Protein AF-A0A1C3XTQ9-F1 (afdb_monomer)

pLDDT: mean 76.27, std 20.05, range [30.28, 95.75]

Solvent-accessible surface area (backbone atoms only — not comparable to full-atom values): 17707 Å² total; per-residue (Å²): 133,81,52,74,56,54,58,52,52,50,55,45,31,76,77,37,77,59,51,45,78,44,81,36,93,87,60,23,37,37,38,34,40,55,69,44,75,47,63,90,53,40,64,45,66,49,43,38,43,36,34,53,39,45,70,53,43,85,78,37,55,43,48,46,39,26,36,46,55,84,66,28,29,54,85,73,41,76,54,73,78,53,38,72,70,36,62,43,87,92,54,93,48,61,13,24,29,35,81,60,45,89,51,87,60,97,58,81,91,60,58,87,83,49,90,84,64,83,83,79,75,83,56,76,53,22,40,34,24,39,65,63,31,56,61,50,38,51,52,64,43,55,66,50,52,70,35,31,34,47,30,46,26,58,19,51,68,40,83,90,38,52,26,29,46,34,68,54,55,46,73,61,57,79,87,43,45,72,43,71,36,66,87,47,67,38,68,31,68,69,50,56,50,50,53,32,50,51,24,39,75,69,59,22,11,44,34,44,32,38,38,44,62,81,38,80,50,57,44,73,88,49,76,66,52,51,57,52,26,41,56,49,34,58,51,40,46,71,60,19,65,79,25,76,43,30,34,34,38,35,25,84,56,32,32,36,34,22,38,43,49,54,90,51,69,36,54,32,34,37,46,59,101,55,81,42,74,51,41,63,89,54,79,74,89,61,49,52,83,88,49,37,67,60,53,51,64,75,40,70,78,77,73,84,77,83,69,96,74,76,82,80,82,82,129

Radius of gyration: 26.19 Å; Cα contacts (8 Å, |Δi|>4): 579; chains: 1; bounding box: 55×77×65 Å

Sequence (315 aa):
MGGAAEIQIEDLRRRWPDVRTQELPSGAILVTIGSISLLPGWSRAATSIRFPVPTGYPFAAPDCFWADNDLMLESGRMPCNAGNNNIIPETAEPGLEWPSMESQPRHALKLDEHHRRSPKATAMSGLRFAWPAYRRASADLLASAPLESCGVAYSVHDPHTDAWLVDDVESVADSAYEHRDEVSATLRPAFIVEVANRARALGRSVVLVHTHPFEQSHPRFSAVDDLGEVALAGYLRRRAPKGEHLALVLSQAGCRARRIGTAQEVPVWQIGERLVLLSSDKSTESSDVRYDRQVRAMLPSVGPEPNHKDVLQAR

Mean predicted aligned error: 18.14 Å

Structure (mmCIF, N/CA/C/O backbone):
data_AF-A0A1C3XTQ9-F1
#
_entry.id   AF-A0A1C3XTQ9-F1
#
loop_
_atom_site.group_PDB
_atom_site.id
_atom_site.type_symbol
_atom_site.label_atom_id
_atom_site.label_alt_id
_atom_site.label_comp_id
_atom_site.label_asym_id
_atom_site.label_entity_id
_atom_site.label_seq_id
_atom_site.pdbx_PDB_ins_code
_atom_site.Cartn_x
_atom_site.Cartn_y
_atom_site.Cartn_z
_atom_site.occupancy
_atom_site.B_iso_or_equiv
_atom_site.auth_seq_id
_atom_site.auth_comp_id
_atom_site.auth_asym_id
_atom_site.auth_atom_id
_atom_site.pdbx_PDB_model_num
ATOM 1 N N . MET A 1 1 ? -12.595 -9.752 40.542 1.00 36.94 1 MET A N 1
ATOM 2 C CA . MET A 1 1 ? -12.618 -9.784 39.066 1.00 36.94 1 MET A CA 1
ATOM 3 C C . MET A 1 1 ? -12.684 -8.338 38.629 1.00 36.94 1 MET A C 1
ATOM 5 O O . MET A 1 1 ? -13.730 -7.744 38.836 1.00 36.94 1 MET A O 1
ATOM 9 N N . GLY A 1 2 ? -11.567 -7.760 38.183 1.00 53.00 2 GLY A N 1
ATOM 10 C CA . GLY A 1 2 ? -11.546 -6.351 37.788 1.00 53.00 2 GLY A CA 1
ATOM 11 C C . GLY A 1 2 ? -12.317 -6.139 36.491 1.00 53.00 2 GLY A C 1
ATOM 12 O O . GLY A 1 2 ? -12.219 -6.968 35.581 1.00 53.00 2 GLY A O 1
ATOM 13 N N . GLY A 1 3 ? -13.135 -5.087 36.429 1.00 74.31 3 GLY A N 1
ATOM 14 C CA . GLY A 1 3 ? -13.907 -4.754 35.231 1.00 74.31 3 GLY A CA 1
ATOM 15 C C . GLY A 1 3 ? -13.004 -4.419 34.036 1.00 74.31 3 GLY A C 1
ATOM 16 O O . GLY A 1 3 ? -11.833 -4.081 34.197 1.00 74.31 3 GLY A O 1
ATOM 17 N N . ALA A 1 4 ? -13.543 -4.465 32.814 1.00 74.69 4 ALA A N 1
ATOM 18 C CA . ALA A 1 4 ? -12.795 -4.104 31.601 1.00 74.69 4 ALA A CA 1
ATOM 19 C C . ALA A 1 4 ? -12.187 -2.684 31.660 1.00 74.69 4 ALA A C 1
ATOM 21 O O . ALA A 1 4 ? -11.130 -2.445 31.079 1.00 74.69 4 ALA A O 1
ATOM 22 N N . ALA A 1 5 ? -12.825 -1.763 32.392 1.00 77.12 5 ALA A N 1
ATOM 23 C CA . ALA A 1 5 ? -12.297 -0.427 32.665 1.00 77.12 5 ALA A CA 1
ATOM 24 C C . ALA A 1 5 ? -10.999 -0.466 33.491 1.00 77.12 5 ALA A C 1
ATOM 26 O O . ALA A 1 5 ? -10.040 0.217 33.148 1.00 77.12 5 ALA A O 1
ATOM 27 N N . GLU A 1 6 ? -10.931 -1.293 34.537 1.00 82.19 6 GLU A N 1
ATOM 28 C CA . GLU A 1 6 ? -9.758 -1.386 35.418 1.00 82.19 6 GLU A CA 1
ATOM 29 C C . GLU A 1 6 ? -8.522 -1.899 34.675 1.00 82.19 6 GLU A C 1
ATOM 31 O O . GLU A 1 6 ? -7.434 -1.358 34.858 1.00 82.19 6 GLU A O 1
ATOM 36 N N . ILE A 1 7 ? -8.692 -2.895 33.796 1.00 79.06 7 ILE A N 1
ATOM 37 C CA . ILE A 1 7 ? -7.595 -3.444 32.983 1.00 79.06 7 ILE A CA 1
ATOM 38 C C . ILE A 1 7 ? -6.991 -2.349 32.098 1.00 79.06 7 ILE A C 1
ATOM 40 O O . ILE A 1 7 ? -5.776 -2.181 32.053 1.00 79.06 7 ILE A O 1
ATOM 44 N N . GLN A 1 8 ? -7.834 -1.564 31.428 1.00 83.50 8 GLN A N 1
ATOM 45 C CA . GLN A 1 8 ? -7.349 -0.515 30.535 1.00 83.50 8 GLN A CA 1
ATOM 46 C C . GLN A 1 8 ? -6.799 0.703 31.277 1.00 83.50 8 GLN A C 1
ATOM 48 O O . GLN A 1 8 ? -5.860 1.335 30.802 1.00 83.50 8 GLN A O 1
ATOM 53 N N . ILE A 1 9 ? -7.342 1.028 32.451 1.00 86.44 9 ILE A N 1
ATOM 54 C CA . ILE A 1 9 ? -6.760 2.041 33.338 1.00 86.44 9 ILE A CA 1
ATOM 55 C C . ILE A 1 9 ? -5.357 1.610 33.779 1.00 86.44 9 ILE A C 1
ATOM 57 O O . ILE A 1 9 ? -4.455 2.443 33.853 1.00 86.44 9 ILE A O 1
ATOM 61 N N . GLU A 1 10 ? -5.141 0.321 34.034 1.00 85.06 10 GLU A N 1
ATOM 62 C CA . GLU A 1 10 ? -3.815 -0.190 34.374 1.00 85.06 10 GLU A CA 1
ATOM 63 C C . GLU A 1 10 ? -2.844 -0.112 33.186 1.00 85.06 10 GLU A C 1
ATOM 65 O O . GLU A 1 10 ? -1.695 0.301 33.350 1.00 85.06 10 GLU A O 1
ATOM 70 N N . ASP A 1 11 ? -3.306 -0.397 31.967 1.00 83.56 11 ASP A N 1
ATOM 71 C CA . ASP A 1 11 ? -2.515 -0.168 30.751 1.00 83.56 11 ASP A CA 1
ATOM 72 C C . ASP A 1 11 ? -2.180 1.321 30.551 1.00 83.56 11 ASP A C 1
ATOM 74 O O . ASP A 1 11 ? -1.053 1.664 30.176 1.00 83.56 11 ASP A O 1
ATOM 78 N N . LEU A 1 12 ? -3.120 2.224 30.860 1.00 84.50 12 LEU A N 1
ATOM 79 C CA . LEU A 1 12 ? -2.863 3.665 30.865 1.00 84.50 12 LEU A CA 1
ATOM 80 C C . LEU A 1 12 ? -1.782 4.031 31.885 1.00 84.50 12 LEU A C 1
ATOM 82 O O . LEU A 1 12 ? -0.866 4.766 31.525 1.00 84.50 12 LEU A O 1
ATOM 86 N N . ARG A 1 13 ? -1.825 3.490 33.110 1.00 88.31 13 ARG A N 1
ATOM 87 C CA . ARG A 1 13 ? -0.797 3.728 34.143 1.00 88.31 13 ARG A CA 1
ATOM 88 C C . ARG A 1 13 ? 0.588 3.245 33.726 1.00 88.31 13 ARG A C 1
ATOM 90 O O . ARG A 1 13 ? 1.579 3.904 34.028 1.00 88.31 13 ARG A O 1
ATOM 97 N N . ARG A 1 14 ? 0.679 2.133 32.989 1.00 82.88 14 ARG A N 1
ATOM 98 C CA . ARG A 1 14 ? 1.962 1.652 32.440 1.00 82.88 14 ARG A CA 1
ATOM 99 C C . ARG A 1 14 ? 2.583 2.643 31.463 1.00 82.88 14 ARG A C 1
ATOM 101 O O . ARG A 1 14 ? 3.804 2.757 31.407 1.00 82.88 14 ARG A O 1
ATOM 108 N N . ARG A 1 15 ? 1.754 3.335 30.679 1.00 82.50 15 ARG A N 1
ATOM 109 C CA . ARG A 1 15 ? 2.207 4.309 29.678 1.00 82.50 15 ARG A CA 1
ATOM 110 C C . ARG A 1 15 ? 2.394 5.713 30.252 1.00 82.50 15 ARG A C 1
ATOM 112 O O . ARG A 1 15 ? 3.296 6.426 29.823 1.00 82.50 15 ARG A O 1
ATOM 119 N N . TRP A 1 16 ? 1.568 6.084 31.221 1.00 85.69 16 TRP A N 1
ATOM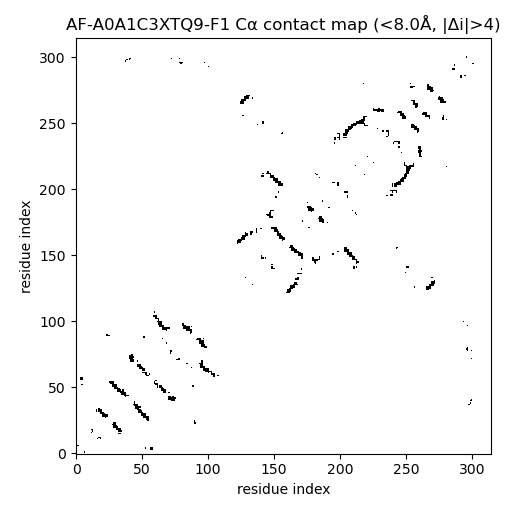 120 C CA . TRP A 1 16 ? 1.597 7.356 31.930 1.00 85.69 16 TRP A CA 1
ATOM 121 C C . TRP A 1 16 ? 1.511 7.089 33.438 1.00 85.69 16 TRP A C 1
ATOM 123 O O . TRP A 1 16 ? 0.411 6.952 33.975 1.00 85.69 16 TRP A O 1
ATOM 133 N N . PRO A 1 17 ? 2.656 7.033 34.141 1.00 85.19 17 PRO A N 1
ATOM 134 C CA . PRO A 1 17 ? 2.688 6.735 35.576 1.00 85.19 17 PRO A CA 1
ATOM 135 C C . PRO A 1 17 ? 1.863 7.701 36.442 1.00 85.19 17 PRO A C 1
ATOM 137 O O . PRO A 1 17 ? 1.397 7.321 37.512 1.00 85.19 17 PRO A O 1
ATOM 140 N N . ASP A 1 18 ? 1.630 8.925 35.957 1.00 87.25 18 ASP A N 1
ATOM 141 C CA . ASP A 1 18 ? 0.882 9.980 36.653 1.00 87.25 18 ASP A CA 1
ATOM 142 C C . ASP A 1 18 ? -0.648 9.898 36.462 1.00 87.25 18 ASP A C 1
ATOM 144 O O . ASP A 1 18 ? -1.368 10.851 36.776 1.00 87.25 18 ASP A O 1
ATOM 148 N N . VAL A 1 19 ? -1.170 8.783 35.940 1.00 92.00 19 VAL A N 1
ATOM 149 C CA . VAL A 1 19 ? -2.618 8.561 35.801 1.00 92.00 19 VAL A CA 1
ATOM 150 C C . VAL A 1 19 ? -3.274 8.412 37.177 1.00 92.00 19 VAL A C 1
ATOM 152 O O . VAL A 1 19 ? -2.982 7.487 37.938 1.00 92.00 19 VAL A O 1
ATOM 155 N N . ARG A 1 20 ? -4.230 9.294 37.471 1.00 94.06 20 ARG A N 1
ATOM 156 C CA . ARG A 1 20 ? -5.082 9.272 38.667 1.00 94.06 20 ARG A CA 1
ATOM 157 C C . ARG A 1 20 ? -6.512 8.928 38.281 1.00 94.06 20 ARG A C 1
ATOM 159 O O . ARG A 1 20 ? -6.965 9.265 37.192 1.00 94.06 20 ARG A O 1
ATOM 166 N N . THR A 1 21 ? -7.228 8.278 39.189 1.00 93.50 21 THR A N 1
ATOM 167 C CA . THR A 1 21 ? -8.635 7.917 39.000 1.00 93.50 21 THR A CA 1
ATOM 168 C C . THR A 1 21 ? -9.455 8.336 40.207 1.00 93.50 21 THR A C 1
ATOM 170 O O . THR A 1 21 ? -9.011 8.134 41.337 1.00 93.50 21 THR A O 1
ATOM 173 N N . GLN A 1 22 ? -10.642 8.883 39.970 1.00 94.00 22 GLN A N 1
ATOM 174 C CA . GLN A 1 22 ? -11.601 9.272 41.000 1.00 94.00 22 GLN A CA 1
ATOM 175 C C . GLN A 1 22 ? -12.977 8.707 40.649 1.00 94.00 22 GLN A C 1
ATOM 177 O O . GLN A 1 22 ? -13.465 8.914 39.542 1.00 94.00 22 GLN A O 1
ATOM 182 N N . GLU A 1 23 ? -13.613 8.012 41.589 1.00 91.94 23 GLU A N 1
ATOM 183 C CA . GLU A 1 23 ? -15.006 7.589 41.433 1.00 91.94 23 GLU A CA 1
ATOM 184 C C . GLU A 1 23 ? -15.944 8.794 41.584 1.00 91.94 23 GLU A C 1
ATOM 186 O O . GLU A 1 23 ? -15.787 9.620 42.487 1.00 91.94 23 GLU A O 1
ATOM 191 N N . LEU A 1 24 ? -16.906 8.900 40.672 1.00 90.25 24 LEU A N 1
ATOM 192 C CA . LEU A 1 24 ? -17.932 9.936 40.652 1.00 90.25 24 LEU A CA 1
ATOM 193 C C . LEU A 1 24 ? -19.240 9.414 41.276 1.00 90.25 24 LEU A C 1
ATOM 195 O O . LEU A 1 24 ? -19.468 8.201 41.284 1.00 90.25 24 LEU A O 1
ATOM 199 N N . PRO A 1 25 ? -20.129 10.297 41.776 1.00 89.56 25 PRO A N 1
ATOM 200 C CA . PRO A 1 25 ? -21.413 9.911 42.370 1.00 89.56 25 PRO A CA 1
ATOM 201 C C . PRO A 1 25 ? -22.293 8.995 41.501 1.00 89.56 25 PRO A C 1
ATOM 203 O O . PRO A 1 25 ? -23.006 8.152 42.042 1.00 89.56 25 PRO A O 1
ATOM 206 N N . SER A 1 26 ? -22.239 9.117 40.172 1.00 85.06 26 SER A N 1
ATOM 207 C CA . SER A 1 26 ? -22.948 8.240 39.227 1.00 85.06 26 SER A CA 1
ATOM 208 C C . SER A 1 26 ? -22.356 6.834 39.081 1.00 85.06 26 SER A C 1
ATOM 210 O O . SER A 1 26 ? -22.935 5.994 38.390 1.00 85.06 26 SER A O 1
ATOM 212 N N . GLY A 1 27 ? -21.203 6.567 39.699 1.00 86.56 27 GLY A N 1
ATOM 213 C CA . GLY A 1 27 ? -20.403 5.357 39.511 1.00 86.56 27 GLY A CA 1
ATOM 214 C C . GLY A 1 27 ? -19.448 5.424 38.315 1.00 86.56 27 GLY A C 1
ATOM 215 O O . GLY A 1 27 ? -18.727 4.461 38.057 1.00 86.56 27 GLY A O 1
ATOM 216 N N . ALA A 1 28 ? -19.435 6.530 37.563 1.00 89.31 28 ALA A N 1
ATOM 217 C CA . ALA A 1 28 ? -18.417 6.776 36.546 1.00 89.31 28 ALA A CA 1
ATOM 218 C C . ALA A 1 28 ? -17.032 6.969 37.190 1.00 89.31 28 ALA A C 1
ATOM 220 O O . ALA A 1 28 ? -16.917 7.319 38.363 1.00 89.31 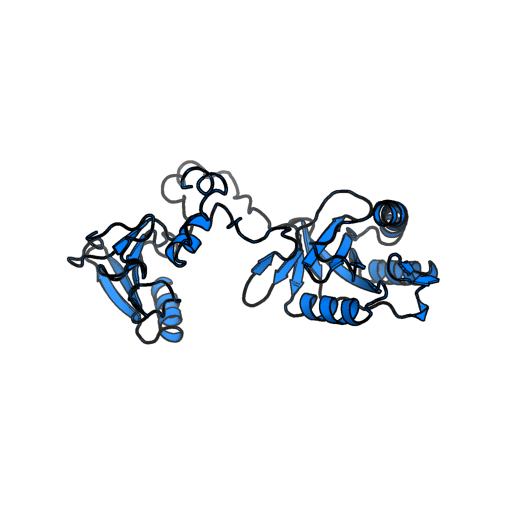28 ALA A O 1
ATOM 221 N N . ILE A 1 29 ? -15.966 6.767 36.418 1.00 92.19 29 ILE A N 1
ATOM 222 C CA . ILE A 1 29 ? -14.585 6.969 36.873 1.00 92.19 29 ILE A CA 1
ATOM 223 C C . ILE A 1 29 ? -14.000 8.153 36.113 1.00 92.19 29 ILE A C 1
ATOM 225 O O . ILE A 1 29 ? -13.792 8.071 34.907 1.00 92.19 29 ILE A O 1
ATOM 229 N N . LEU A 1 30 ? -13.687 9.248 36.797 1.00 93.00 30 LEU A N 1
ATOM 230 C CA . LEU A 1 30 ? -12.885 10.319 36.220 1.00 93.00 30 LEU A CA 1
ATOM 231 C C . LEU A 1 30 ? -11.427 9.868 36.141 1.00 93.00 30 LEU A C 1
ATOM 233 O O . LEU A 1 30 ? -10.801 9.588 37.163 1.00 93.00 30 LEU A O 1
ATOM 237 N N . VAL A 1 31 ? -10.886 9.809 34.929 1.00 93.44 31 VAL A N 1
ATOM 238 C CA . VAL A 1 31 ? -9.474 9.519 34.677 1.00 93.44 31 VAL A CA 1
ATOM 239 C C . VAL A 1 31 ? -8.750 10.830 34.405 1.00 93.44 31 VAL A C 1
ATOM 241 O O . VAL A 1 31 ? -9.151 11.592 33.528 1.00 93.44 31 VAL A O 1
ATOM 244 N N . THR A 1 32 ? -7.661 11.069 35.131 1.00 93.88 32 THR A N 1
ATOM 245 C CA . THR A 1 32 ? -6.802 12.249 34.993 1.00 93.88 32 THR A CA 1
ATOM 246 C C . THR A 1 32 ? -5.396 11.807 34.627 1.00 93.88 32 THR A C 1
ATOM 248 O O . THR A 1 32 ? -4.746 11.108 35.398 1.00 93.88 32 THR A O 1
ATOM 251 N N . ILE A 1 33 ? -4.904 12.239 33.472 1.00 91.94 33 ILE A N 1
ATOM 252 C CA . ILE A 1 33 ? -3.532 12.018 33.016 1.00 91.94 33 ILE A CA 1
ATOM 253 C C . ILE A 1 33 ? -2.747 13.307 33.249 1.00 91.94 33 ILE A C 1
ATOM 255 O O . ILE A 1 33 ? -3.033 14.332 32.628 1.00 91.94 33 ILE A O 1
ATOM 259 N N . GLY A 1 34 ? -1.771 13.260 34.156 1.00 87.38 34 GLY A N 1
ATOM 260 C CA . GLY A 1 34 ? -0.881 14.389 34.415 1.00 87.38 34 GLY A CA 1
ATOM 261 C C . GLY A 1 34 ? 0.177 14.579 33.324 1.00 87.38 34 GLY A C 1
ATOM 262 O O . GLY A 1 34 ? 0.673 13.609 32.753 1.00 87.38 34 GLY A O 1
ATOM 263 N N . SER A 1 35 ? 0.555 15.839 33.088 1.00 83.00 35 SER A N 1
ATOM 264 C CA . SER A 1 35 ? 1.810 16.224 32.418 1.00 83.00 35 SER A CA 1
ATOM 265 C C . SER A 1 35 ? 2.007 15.688 30.992 1.00 83.00 35 SER A C 1
ATOM 267 O O . SER A 1 35 ? 3.088 15.224 30.629 1.00 83.00 35 SER A O 1
ATOM 269 N N . ILE A 1 36 ? 0.985 15.788 30.146 1.00 85.62 36 ILE A N 1
ATOM 270 C CA . ILE A 1 36 ? 1.097 15.464 28.721 1.00 85.62 36 ILE A CA 1
ATOM 271 C C . ILE A 1 36 ? 1.880 16.568 28.017 1.00 85.62 36 ILE A C 1
ATOM 273 O O . ILE A 1 36 ? 1.437 17.715 27.989 1.00 85.62 36 ILE A O 1
ATOM 277 N N . SER A 1 37 ? 3.033 16.218 27.440 1.00 85.81 37 SER A N 1
ATOM 278 C CA . SER A 1 37 ? 3.858 17.148 26.667 1.00 85.81 37 SER A CA 1
ATOM 279 C C . SER A 1 37 ? 3.117 17.657 25.434 1.00 85.81 37 SER A C 1
ATOM 281 O O . SER A 1 37 ? 2.568 16.879 24.653 1.00 85.81 37 SER A O 1
ATOM 283 N N . LEU A 1 38 ? 3.149 18.971 25.252 1.00 83.12 38 LEU A N 1
ATOM 284 C CA . LEU A 1 38 ? 2.574 19.671 24.115 1.00 83.12 38 LEU A CA 1
ATOM 285 C C . LEU A 1 38 ? 3.675 20.039 23.118 1.00 83.12 38 LEU A C 1
ATOM 287 O O . LEU A 1 38 ? 4.837 20.227 23.482 1.00 83.12 38 LEU A O 1
ATOM 291 N N . LEU A 1 39 ? 3.308 20.129 21.841 1.00 80.25 39 LEU A N 1
ATOM 292 C CA . LEU A 1 39 ? 4.208 20.605 20.791 1.00 80.25 39 LEU A CA 1
ATOM 293 C C . LEU A 1 39 ? 4.414 22.132 20.892 1.00 80.25 39 LEU A C 1
ATOM 295 O O . LEU A 1 39 ? 3.650 22.811 21.579 1.00 80.25 39 LEU A O 1
ATOM 299 N N . PRO A 1 40 ? 5.416 22.706 20.200 1.00 79.62 40 PRO A N 1
ATOM 300 C CA . PRO A 1 40 ? 5.530 24.158 20.056 1.00 79.62 40 PRO A CA 1
ATOM 301 C C . PRO A 1 40 ? 4.247 24.789 19.481 1.00 79.62 40 PRO A C 1
ATOM 303 O O . PRO A 1 40 ? 3.555 24.162 18.676 1.00 79.62 40 PRO A O 1
ATOM 306 N N . GLY A 1 41 ? 3.931 26.024 19.884 1.00 80.88 41 GLY A N 1
ATOM 307 C CA . GLY A 1 41 ? 2.705 26.734 19.488 1.00 80.88 41 GLY A CA 1
ATOM 308 C C . GLY A 1 41 ? 1.577 26.733 20.529 1.00 80.88 41 GLY A C 1
ATOM 309 O O . GLY A 1 41 ? 0.509 27.292 20.273 1.00 80.88 41 GLY A O 1
ATOM 310 N N . TRP A 1 42 ? 1.815 26.161 21.712 1.00 87.50 42 TRP A N 1
ATOM 311 C CA . TRP A 1 42 ? 0.940 26.232 22.886 1.00 87.50 42 TRP A CA 1
ATOM 312 C C . TRP A 1 42 ? 1.510 27.182 23.947 1.00 87.50 42 TRP A C 1
ATOM 314 O O . TRP A 1 42 ? 2.721 27.361 24.044 1.00 87.50 42 TRP A O 1
ATOM 324 N N . SER A 1 43 ? 0.649 27.768 24.784 1.00 89.62 43 SER A N 1
ATOM 325 C CA . SER A 1 43 ? 1.061 28.657 25.883 1.00 89.62 43 SER A CA 1
ATOM 326 C C . SER A 1 43 ? 1.826 27.932 26.997 1.00 89.62 43 SER A C 1
ATOM 328 O O . SER A 1 43 ? 2.480 28.568 27.823 1.00 89.62 43 SER A O 1
ATOM 330 N N . ARG A 1 44 ? 1.743 26.596 27.035 1.00 88.94 44 ARG A N 1
ATOM 331 C CA . ARG A 1 44 ? 2.389 25.728 28.022 1.00 88.94 44 ARG A CA 1
ATOM 332 C C . ARG A 1 44 ? 3.052 24.553 27.311 1.00 88.94 44 ARG A C 1
ATOM 334 O O . ARG A 1 44 ? 2.534 24.045 26.324 1.00 88.94 44 ARG A O 1
ATOM 341 N N . ALA A 1 45 ? 4.173 24.083 27.853 1.00 88.56 45 ALA A N 1
ATOM 342 C CA . ALA A 1 45 ? 4.887 22.914 27.329 1.00 88.56 45 ALA A CA 1
ATOM 343 C C . ALA A 1 45 ? 4.229 21.574 27.710 1.00 88.56 45 ALA A C 1
ATOM 345 O O . ALA A 1 45 ? 4.585 20.532 27.164 1.00 88.56 45 ALA A O 1
ATOM 346 N N . ALA A 1 46 ? 3.293 21.584 28.663 1.00 90.00 46 ALA A N 1
ATOM 347 C CA . ALA A 1 46 ? 2.535 20.412 29.074 1.00 90.00 46 ALA A CA 1
ATOM 348 C C . ALA A 1 46 ? 1.167 20.803 29.651 1.00 90.00 46 ALA A C 1
ATOM 350 O O . ALA A 1 46 ? 0.999 21.922 30.143 1.00 90.00 46 ALA A O 1
ATOM 351 N N . THR A 1 47 ? 0.217 19.867 29.627 1.00 92.56 47 THR A N 1
ATOM 352 C CA . THR A 1 47 ? -1.115 20.015 30.234 1.00 92.56 47 THR A CA 1
ATOM 353 C C . THR A 1 47 ? -1.603 18.703 30.846 1.00 92.56 47 THR A C 1
ATOM 355 O O . THR A 1 47 ? -1.081 17.631 30.542 1.00 92.56 47 THR A O 1
ATOM 358 N N . SER A 1 48 ? -2.606 18.775 31.714 1.00 91.69 48 SER A N 1
ATOM 359 C CA . SER A 1 48 ? -3.333 17.606 32.206 1.00 91.69 48 SER A CA 1
ATOM 360 C C . SER A 1 48 ? -4.582 17.364 31.366 1.00 91.69 48 SER A C 1
ATOM 362 O O . SER A 1 48 ? -5.288 18.312 31.032 1.00 91.69 48 SER A O 1
ATOM 364 N N . ILE A 1 49 ? -4.890 16.099 31.079 1.00 91.19 49 ILE A N 1
ATOM 365 C CA . ILE A 1 49 ? -6.142 15.703 30.417 1.00 91.19 49 ILE A CA 1
ATOM 366 C C . ILE A 1 49 ? -7.015 14.929 31.399 1.00 91.19 49 ILE A C 1
ATOM 368 O O . ILE A 1 49 ? -6.531 14.042 32.099 1.00 91.19 49 ILE A O 1
ATOM 372 N N . ARG A 1 50 ? -8.307 15.253 31.434 1.00 91.81 50 ARG A N 1
ATOM 373 C CA . ARG A 1 50 ? -9.317 14.636 32.298 1.00 91.81 50 ARG A CA 1
ATOM 374 C C . ARG A 1 50 ? -10.474 14.132 31.446 1.00 91.81 50 ARG A C 1
ATOM 376 O O . ARG A 1 50 ? -10.948 14.868 30.588 1.00 91.81 50 ARG A O 1
ATOM 383 N N . PHE A 1 51 ? -10.949 12.912 31.665 1.00 91.44 51 PHE A N 1
ATOM 384 C CA . PHE A 1 51 ? -12.138 12.397 30.979 1.00 91.44 51 PHE A CA 1
ATOM 385 C C . PHE A 1 51 ? -12.910 11.400 31.857 1.00 91.44 51 PHE A C 1
ATOM 387 O O . PHE A 1 51 ? -12.295 10.564 32.524 1.00 91.44 51 PHE A O 1
ATOM 394 N N . PRO A 1 52 ? -14.252 11.466 31.882 1.00 89.38 52 PRO A N 1
ATOM 395 C CA . PRO A 1 52 ? -15.078 10.510 32.599 1.00 89.38 52 PRO A CA 1
ATOM 396 C C . PRO A 1 52 ? -15.239 9.219 31.788 1.00 89.38 52 PRO A C 1
ATOM 398 O O . PRO A 1 52 ? -15.631 9.228 30.621 1.00 89.38 52 PRO A O 1
ATOM 401 N N . VAL A 1 53 ? -14.974 8.088 32.432 1.00 88.06 53 VAL A N 1
ATOM 402 C CA . VAL A 1 53 ? -15.293 6.746 31.950 1.00 88.06 53 VAL A CA 1
ATOM 403 C C . VAL A 1 53 ? -16.667 6.372 32.507 1.00 88.06 53 VAL A C 1
ATOM 405 O O . VAL A 1 53 ? -16.809 6.250 33.726 1.00 88.06 53 VAL A O 1
ATOM 408 N N . PRO A 1 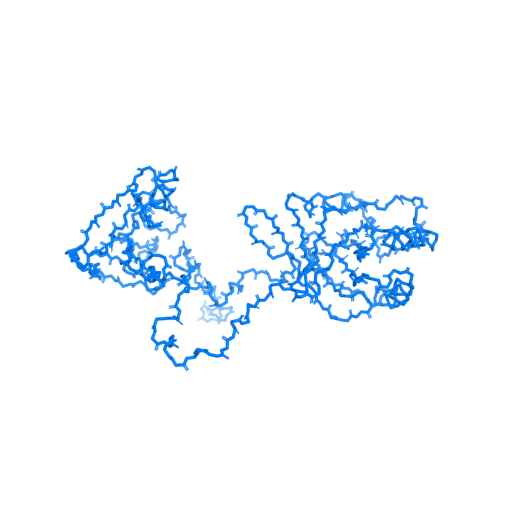54 ? -17.697 6.207 31.662 1.00 85.75 54 PRO A N 1
ATOM 409 C CA . PRO A 1 54 ? -19.044 5.914 32.138 1.00 85.75 54 PRO A CA 1
ATOM 410 C C . PRO A 1 54 ? -19.133 4.496 32.718 1.00 85.75 54 PRO A C 1
ATOM 412 O O . PRO A 1 54 ? -18.397 3.595 32.317 1.00 85.75 54 PRO A O 1
ATOM 415 N N . THR A 1 55 ? -20.113 4.263 33.593 1.00 84.25 55 THR A N 1
ATOM 416 C CA . THR A 1 55 ? -20.409 2.934 34.169 1.00 84.25 55 THR A CA 1
ATOM 417 C C . THR A 1 55 ? -20.655 1.851 33.113 1.00 84.25 55 THR A C 1
ATOM 419 O O . THR A 1 55 ? -20.389 0.677 33.355 1.00 84.25 55 THR A O 1
ATOM 422 N N . GLY A 1 56 ? -21.138 2.235 31.927 1.00 79.25 56 GLY A N 1
ATOM 423 C CA . GLY A 1 56 ? -21.387 1.333 30.801 1.00 79.25 56 GLY A CA 1
ATOM 424 C C . GLY A 1 56 ? -20.143 0.913 30.009 1.00 79.25 56 GLY A C 1
ATOM 425 O O . GLY A 1 56 ? -20.291 0.221 29.003 1.00 79.25 56 GLY A O 1
ATOM 426 N N . TYR A 1 57 ? -18.933 1.330 30.392 1.00 79.81 57 TYR A N 1
ATOM 427 C CA . TYR A 1 57 ? -17.702 0.970 29.684 1.00 79.81 57 TYR A CA 1
ATOM 428 C C . TYR A 1 57 ? -17.455 -0.555 29.693 1.00 79.81 57 TYR A C 1
ATOM 430 O O . TYR A 1 57 ? -17.550 -1.176 30.754 1.00 79.81 57 TYR A O 1
ATOM 438 N N . PRO A 1 58 ? -17.123 -1.196 28.550 1.00 75.38 58 PRO A N 1
ATOM 439 C CA . PRO A 1 58 ? -16.717 -0.616 27.263 1.00 75.38 58 PRO A CA 1
ATOM 440 C C . PRO A 1 58 ? -17.857 -0.399 26.250 1.00 75.38 58 PRO A C 1
ATOM 442 O O . PRO A 1 58 ? -17.598 0.004 25.120 1.00 75.38 58 PRO A O 1
ATOM 445 N N . PHE A 1 59 ? -19.114 -0.670 26.611 1.00 70.00 59 PHE A N 1
ATOM 446 C CA . PHE A 1 59 ? -20.269 -0.520 25.713 1.00 70.00 59 PHE A CA 1
ATOM 447 C C . PHE A 1 59 ? -20.736 0.939 25.561 1.00 70.00 59 PHE A C 1
ATOM 449 O O . PHE A 1 59 ? -21.349 1.289 24.552 1.00 70.00 59 PHE A O 1
ATOM 456 N N . ALA A 1 60 ? -20.419 1.792 26.538 1.00 72.06 60 ALA A N 1
ATOM 457 C CA . ALA A 1 60 ? -20.521 3.245 26.463 1.00 72.06 60 ALA A CA 1
ATOM 458 C C . ALA A 1 60 ? -19.110 3.843 26.507 1.00 72.06 60 ALA A C 1
ATOM 460 O O . ALA A 1 60 ? -18.368 3.605 27.459 1.00 72.06 60 ALA A O 1
ATOM 461 N N . ALA A 1 61 ? -18.729 4.593 25.477 1.00 73.38 61 ALA A N 1
ATOM 462 C CA . ALA A 1 61 ? -17.408 5.199 25.400 1.00 73.38 61 ALA A CA 1
ATOM 463 C C . ALA A 1 61 ? -17.384 6.605 26.026 1.00 73.38 61 ALA A C 1
ATOM 465 O O . ALA A 1 61 ? -18.425 7.265 26.054 1.00 73.38 61 ALA A O 1
ATOM 466 N N . PRO A 1 62 ? -16.217 7.083 26.494 1.00 79.06 62 PRO A N 1
ATOM 467 C CA . PRO A 1 62 ? -16.029 8.489 26.848 1.00 79.06 62 PRO A CA 1
ATOM 468 C C . PRO A 1 62 ? -16.280 9.397 25.634 1.00 79.06 62 PRO A C 1
ATOM 470 O O . PRO A 1 62 ? -15.761 9.120 24.555 1.00 79.06 62 PRO A O 1
ATOM 473 N N . ASP A 1 63 ? -17.054 10.469 25.818 1.00 67.19 63 ASP A N 1
ATOM 474 C CA . ASP A 1 63 ? -17.455 11.386 24.733 1.00 67.19 63 ASP A CA 1
ATOM 475 C C . ASP A 1 63 ? -16.727 12.743 24.802 1.00 67.19 63 ASP A C 1
ATOM 477 O O . ASP A 1 63 ? -16.445 13.355 23.780 1.00 67.19 63 ASP A O 1
ATOM 481 N N . CYS A 1 64 ? -16.315 13.202 25.986 1.00 81.06 64 CYS A N 1
ATOM 482 C CA . CYS A 1 64 ? -15.611 14.479 26.157 1.00 81.06 64 CYS A CA 1
ATOM 483 C C . CYS A 1 64 ? -14.316 14.312 26.954 1.00 81.06 64 CYS A C 1
ATOM 485 O O . CYS A 1 64 ? -14.165 13.373 27.741 1.00 81.06 64 CYS A O 1
ATOM 487 N N . PHE A 1 65 ? -13.399 15.265 26.783 1.00 88.94 65 PHE A N 1
ATOM 488 C CA . PHE A 1 65 ? -12.274 15.454 27.692 1.00 88.94 65 PHE A CA 1
ATOM 489 C C . PHE A 1 65 ? -12.063 16.932 28.005 1.00 88.94 65 PHE A C 1
ATOM 491 O O . PHE A 1 65 ? -12.499 17.816 27.270 1.00 88.94 65 PHE A O 1
ATOM 498 N N . TRP A 1 66 ? -11.359 17.179 29.101 1.00 90.25 66 TRP A N 1
ATOM 499 C CA . TRP A 1 66 ? -11.007 18.501 29.583 1.00 90.25 66 TRP A CA 1
ATOM 500 C C . TRP A 1 66 ? -9.496 18.624 29.692 1.00 90.25 66 TRP A C 1
ATOM 502 O O . TRP A 1 66 ? -8.836 17.731 30.228 1.00 90.25 66 TRP A O 1
ATOM 512 N N . ALA A 1 67 ? -8.960 19.739 29.208 1.00 91.44 67 ALA A N 1
ATOM 513 C CA . ALA A 1 67 ? -7.589 20.160 29.471 1.00 91.44 67 ALA A CA 1
ATOM 514 C C . ALA A 1 67 ? -7.545 21.184 30.617 1.00 91.44 67 ALA A C 1
ATOM 516 O O . ALA A 1 67 ? -8.583 21.578 31.163 1.00 91.44 67 ALA A O 1
ATOM 517 N N . ASP A 1 68 ? -6.344 21.624 30.996 1.00 89.31 68 ASP A N 1
ATOM 518 C CA . ASP A 1 68 ? -6.211 22.717 31.960 1.00 89.31 68 ASP A CA 1
ATOM 519 C C . ASP A 1 68 ? -6.856 24.003 31.418 1.00 89.31 68 ASP A C 1
ATOM 521 O O . ASP A 1 68 ? -6.712 24.360 30.251 1.00 89.31 68 ASP A O 1
ATOM 525 N N . ASN A 1 69 ? -7.593 24.695 32.285 1.00 88.06 69 ASN A N 1
ATOM 526 C CA . ASN A 1 69 ? -8.456 25.820 31.921 1.00 88.06 69 ASN A CA 1
ATOM 527 C C . ASN A 1 69 ? -7.696 27.047 31.374 1.00 88.06 69 ASN A C 1
ATOM 529 O O . ASN A 1 69 ? -8.262 27.896 30.693 1.00 88.06 69 ASN A O 1
ATOM 533 N N . ASP A 1 70 ? -6.407 27.154 31.691 1.00 87.25 70 ASP A N 1
ATOM 534 C CA . ASP A 1 70 ? -5.505 28.220 31.251 1.00 87.25 70 ASP A CA 1
ATOM 535 C C . ASP A 1 70 ? -4.718 27.863 29.977 1.00 87.25 70 ASP A C 1
ATOM 537 O O . ASP A 1 70 ? -3.866 28.640 29.533 1.00 87.25 70 ASP A O 1
ATOM 541 N N . LEU A 1 71 ? -4.980 26.697 29.378 1.00 87.69 71 LEU A N 1
ATOM 542 C CA . LEU A 1 71 ? -4.304 26.274 28.163 1.00 87.69 71 LEU A CA 1
ATOM 543 C C . LEU A 1 71 ? -4.787 27.095 26.959 1.00 87.69 71 LEU A C 1
ATOM 545 O O . LEU A 1 71 ? -5.965 27.101 26.607 1.00 87.69 71 LEU A O 1
ATOM 549 N N . MET A 1 72 ? -3.851 27.767 26.294 1.00 87.06 72 MET A N 1
ATOM 550 C CA . MET A 1 72 ? -4.104 28.605 25.123 1.00 87.06 72 MET A CA 1
ATOM 551 C C . MET A 1 72 ? -3.106 28.277 24.015 1.00 87.06 72 MET A C 1
ATOM 553 O O . MET A 1 72 ? -2.093 27.616 24.243 1.00 87.06 72 MET A O 1
ATOM 557 N N . LEU A 1 73 ? -3.357 28.778 22.807 1.00 84.06 73 LEU A N 1
ATOM 558 C CA . LEU A 1 73 ? -2.317 28.839 21.782 1.00 84.06 73 LEU A CA 1
ATOM 559 C C . LEU A 1 73 ? -1.232 29.838 22.214 1.00 84.06 73 LEU A C 1
ATOM 561 O O . LEU A 1 73 ? -1.517 30.789 22.940 1.00 84.06 73 LEU A O 1
ATOM 565 N N . GLU A 1 74 ? -0.005 29.676 21.721 1.00 83.69 74 GLU A N 1
ATOM 566 C CA . GLU A 1 74 ? 1.117 30.597 21.977 1.00 83.69 74 GLU A CA 1
ATOM 567 C C . GLU A 1 74 ? 0.766 32.050 21.611 1.00 83.69 74 GLU A C 1
ATOM 569 O O . GLU A 1 74 ? 1.201 32.992 22.264 1.00 83.69 74 GLU A O 1
ATOM 574 N N . SER A 1 75 ? -0.127 32.240 20.634 1.00 79.00 75 SER A N 1
ATOM 575 C CA . SER A 1 75 ? -0.656 33.554 20.257 1.00 79.00 75 SER A CA 1
ATOM 576 C C . SER A 1 75 ? -1.625 34.175 21.284 1.00 79.00 75 SER A C 1
ATOM 578 O O . SER A 1 75 ? -2.264 35.175 20.967 1.00 79.00 75 SER A O 1
ATOM 580 N N . GLY A 1 76 ? -1.862 33.541 22.436 1.00 83.44 76 GLY A N 1
ATOM 581 C CA . GLY A 1 76 ? -2.859 33.948 23.437 1.00 83.44 76 GLY A CA 1
ATOM 582 C C . GLY A 1 76 ? -4.317 33.746 23.005 1.00 83.44 76 GLY A C 1
ATOM 583 O O . GLY A 1 76 ? -5.232 34.256 23.647 1.00 83.44 76 GLY A O 1
ATOM 584 N N . ARG A 1 77 ? -4.556 33.031 21.897 1.00 80.31 77 ARG A N 1
ATOM 585 C CA . ARG A 1 77 ? -5.909 32.752 21.389 1.00 80.31 77 ARG A CA 1
ATOM 586 C C . ARG A 1 77 ? -6.442 31.446 21.963 1.00 80.31 77 ARG A C 1
ATOM 588 O O . ARG A 1 77 ? -5.685 30.496 22.162 1.00 80.31 77 ARG A O 1
ATOM 595 N N . MET A 1 78 ? -7.759 31.399 22.156 1.00 77.81 78 MET A N 1
ATOM 596 C CA . MET A 1 78 ? -8.457 30.173 22.525 1.00 77.81 78 MET A CA 1
ATOM 597 C C . MET A 1 78 ? -8.376 29.162 21.371 1.00 77.81 78 MET A C 1
ATOM 599 O O . MET A 1 78 ? -8.611 29.548 20.220 1.00 77.81 78 MET A O 1
ATOM 603 N N . PRO A 1 79 ? -8.063 27.890 21.642 1.00 77.50 79 PRO A N 1
ATOM 604 C CA . PRO A 1 79 ? -8.120 26.862 20.619 1.00 77.50 79 PRO A CA 1
ATOM 605 C C . PRO A 1 79 ? -9.541 26.670 20.051 1.00 77.50 79 PRO A C 1
ATOM 607 O O . PRO A 1 79 ? -10.547 26.878 20.732 1.00 77.50 79 PRO A O 1
ATOM 610 N N . CYS A 1 80 ? -9.640 26.279 18.779 1.00 69.31 80 CYS A N 1
ATOM 611 C CA . CYS A 1 80 ? -10.924 26.131 18.086 1.00 69.31 80 CYS A CA 1
ATOM 612 C C . CYS A 1 80 ? -11.768 25.001 18.691 1.00 69.31 80 CYS A C 1
ATOM 614 O O . CYS A 1 80 ? -11.284 23.886 18.810 1.00 69.31 80 CYS A O 1
ATOM 616 N N . ASN A 1 81 ? -13.057 25.246 18.943 1.00 63.16 81 ASN A N 1
ATOM 617 C CA . ASN A 1 81 ? -13.999 24.295 19.565 1.00 63.16 81 ASN A CA 1
ATOM 618 C C . ASN A 1 81 ? -13.727 23.974 21.042 1.00 63.16 81 ASN A C 1
ATOM 620 O O . ASN A 1 81 ? -14.328 23.042 21.568 1.00 63.16 81 ASN A O 1
ATOM 624 N N . ALA A 1 82 ? -12.874 24.749 21.708 1.00 71.88 82 ALA A N 1
ATOM 625 C CA . ALA A 1 82 ? -12.667 24.646 23.140 1.00 71.88 82 ALA A CA 1
ATOM 626 C C . ALA A 1 82 ? -13.632 25.574 23.899 1.00 71.88 82 ALA A C 1
ATOM 628 O O . ALA A 1 82 ? -13.782 26.748 23.546 1.00 71.88 82 ALA A O 1
ATOM 629 N N . GLY A 1 83 ? -14.290 25.055 24.936 1.00 73.25 83 GLY A N 1
ATOM 630 C CA . GLY A 1 83 ? -15.116 25.835 25.859 1.00 73.25 83 GLY A CA 1
ATOM 631 C C . GLY A 1 83 ? -14.361 26.115 27.155 1.00 73.25 83 GLY A C 1
ATOM 632 O O . GLY A 1 83 ? -13.977 25.183 27.855 1.00 73.25 83 GLY A O 1
ATOM 633 N N . ASN A 1 84 ? -14.127 27.388 27.478 1.00 77.38 84 ASN A N 1
ATOM 634 C CA . ASN A 1 84 ? -13.464 27.779 28.725 1.00 77.38 84 ASN A CA 1
ATOM 635 C C . ASN A 1 84 ? -14.452 27.777 29.900 1.00 77.38 84 ASN A C 1
ATOM 637 O O . ASN A 1 84 ? -15.615 28.134 29.716 1.00 77.38 84 ASN A O 1
ATOM 641 N N . ASN A 1 85 ? -13.972 27.458 31.105 1.00 77.19 85 ASN A N 1
ATOM 642 C CA . ASN A 1 85 ? -14.753 27.369 32.342 1.00 77.19 85 ASN A CA 1
ATOM 643 C C . ASN A 1 85 ? -15.906 26.357 32.288 1.00 77.19 85 ASN A C 1
ATOM 645 O O . ASN A 1 85 ? -16.885 26.493 33.028 1.00 77.19 85 ASN A O 1
ATOM 649 N N . ASN A 1 86 ? -15.798 25.333 31.445 1.00 82.19 86 ASN A N 1
ATOM 650 C CA . ASN A 1 86 ? -16.785 24.269 31.424 1.00 82.19 86 ASN A CA 1
ATOM 651 C C . ASN A 1 86 ? -16.506 23.317 32.585 1.00 82.19 86 ASN A C 1
ATOM 653 O O . ASN A 1 86 ? -15.391 22.824 32.764 1.00 82.19 86 ASN A O 1
ATOM 657 N N . ILE A 1 87 ? -17.525 23.095 33.409 1.00 83.81 87 ILE A N 1
ATOM 658 C CA . ILE A 1 87 ? -17.413 22.247 34.594 1.00 83.81 87 ILE A CA 1
ATOM 659 C C . ILE A 1 87 ? -17.386 20.786 34.152 1.00 83.81 87 ILE A C 1
ATOM 661 O O . ILE A 1 87 ? -18.264 20.352 33.404 1.00 83.81 87 ILE A O 1
ATOM 665 N N . ILE A 1 88 ? -16.398 20.022 34.624 1.00 84.94 88 ILE A N 1
ATOM 666 C CA . ILE A 1 88 ? -16.367 18.575 34.387 1.00 84.94 88 ILE A CA 1
ATOM 667 C C . ILE A 1 88 ? -17.581 17.961 35.107 1.00 84.94 88 ILE A C 1
ATOM 669 O O . ILE A 1 88 ? -17.748 18.219 36.305 1.00 84.94 88 ILE A O 1
ATOM 673 N N . PRO A 1 89 ? -18.430 17.164 34.431 1.00 82.69 89 PRO A N 1
ATOM 674 C CA . PRO A 1 89 ? -19.643 16.605 35.014 1.00 82.69 89 PRO A CA 1
ATOM 675 C C . PRO A 1 89 ? -19.400 15.936 36.364 1.00 82.69 89 PRO A C 1
ATOM 677 O O . PRO A 1 89 ? -18.446 15.181 36.527 1.00 82.69 89 PRO A O 1
ATOM 680 N N . GLU A 1 90 ? -20.286 16.220 37.321 1.00 83.44 90 GLU A N 1
ATOM 681 C CA . GLU A 1 90 ? -20.247 15.668 38.685 1.00 83.44 90 GLU A CA 1
ATOM 682 C C . GLU A 1 90 ? -18.989 16.030 39.492 1.00 83.44 90 GLU A C 1
ATOM 684 O O . GLU A 1 90 ? -18.750 15.489 40.571 1.00 83.44 90 GLU A O 1
ATOM 689 N N . THR A 1 91 ? -18.220 17.002 39.004 1.00 80.88 91 THR A N 1
ATOM 690 C CA . THR A 1 91 ? -17.129 17.638 39.737 1.00 80.88 91 THR A CA 1
ATOM 691 C C . THR A 1 91 ? -17.449 19.116 39.983 1.00 80.88 91 THR A C 1
ATOM 693 O O . THR A 1 91 ? -18.401 19.669 39.432 1.00 80.88 91 THR A O 1
ATOM 696 N N . ALA A 1 92 ? -16.624 19.771 40.799 1.00 82.50 92 ALA A N 1
ATOM 697 C CA . ALA A 1 92 ? -16.576 21.230 40.897 1.00 82.50 92 ALA A CA 1
ATOM 698 C C . ALA A 1 92 ? -15.374 21.825 40.131 1.00 82.50 92 ALA A C 1
ATOM 700 O O . ALA A 1 92 ? -15.033 22.990 40.337 1.00 82.50 92 ALA A O 1
ATOM 701 N N . GLU A 1 93 ? -14.698 21.034 39.290 1.00 82.31 93 GLU A N 1
ATOM 702 C CA . GLU A 1 93 ? -13.476 21.449 38.601 1.00 82.31 93 GLU A CA 1
ATOM 703 C C . GLU A 1 93 ? -13.809 22.087 37.243 1.00 82.31 93 GLU A C 1
ATOM 705 O O . GLU A 1 93 ? -14.420 21.432 36.390 1.00 82.31 93 GLU A O 1
ATOM 710 N N . PRO A 1 94 ? -13.417 23.354 37.005 1.00 80.25 94 PRO A N 1
ATOM 711 C CA . PRO A 1 94 ? -13.477 23.939 35.677 1.00 80.25 94 PRO A CA 1
ATOM 712 C C . PRO A 1 94 ? -12.334 23.395 34.818 1.00 80.25 94 PRO A C 1
ATOM 714 O O . PRO A 1 94 ? -11.198 23.251 35.277 1.00 80.25 94 PRO A O 1
ATOM 717 N N . GLY A 1 95 ? -12.618 23.150 33.548 1.00 78.62 95 GLY A N 1
ATOM 718 C CA . GLY A 1 95 ? -11.608 22.795 32.567 1.00 78.62 95 GLY A CA 1
ATOM 719 C C . GLY A 1 95 ? -11.924 23.380 31.205 1.00 78.62 95 GLY A C 1
ATOM 720 O O . GLY A 1 95 ? -13.046 23.815 30.927 1.00 78.62 95 GLY A O 1
ATOM 721 N N . LEU A 1 96 ? -10.915 23.341 30.342 1.00 74.25 96 LEU A N 1
ATOM 722 C CA . LEU A 1 96 ? -11.112 23.635 28.938 1.00 74.25 96 LEU A CA 1
ATOM 723 C C . LEU A 1 96 ? -11.749 22.406 28.287 1.00 74.25 96 LEU A C 1
ATOM 725 O O . LEU A 1 96 ? -11.060 21.419 28.026 1.00 74.25 96 LEU A O 1
ATOM 729 N N . GLU A 1 97 ? -13.064 22.437 28.089 1.00 71.56 97 GLU A N 1
ATOM 730 C CA . GLU A 1 97 ? -13.797 21.312 27.512 1.00 71.56 97 GLU A CA 1
ATOM 731 C C . GLU A 1 97 ? -13.555 21.233 26.015 1.00 71.56 97 GLU A C 1
ATOM 733 O O . GLU A 1 97 ? -13.695 22.223 25.288 1.00 71.56 97 GLU A O 1
ATOM 738 N N . TRP A 1 98 ? -13.283 20.017 25.559 1.00 71.56 98 TRP A N 1
ATOM 739 C CA . TRP A 1 98 ? -13.320 19.670 24.157 1.00 71.56 98 TRP A CA 1
ATOM 740 C C . TRP A 1 98 ? -14.445 18.669 23.881 1.00 71.56 98 TRP A C 1
ATOM 742 O O . TRP A 1 98 ? -14.389 17.536 24.376 1.00 71.56 98 TRP A O 1
ATOM 752 N N . PRO A 1 99 ? -15.456 19.039 23.075 1.00 51.78 99 PRO A N 1
ATOM 753 C CA . PRO A 1 99 ? -16.491 18.107 22.676 1.00 51.78 99 PRO A CA 1
ATOM 754 C C . PRO A 1 99 ? -15.940 17.105 21.648 1.00 51.78 99 PRO A C 1
ATOM 756 O O . PRO A 1 99 ? -15.413 17.488 20.599 1.00 51.78 99 PRO A O 1
ATOM 759 N N . SER A 1 100 ? -16.155 15.820 21.937 1.00 51.19 100 SER A N 1
ATOM 760 C CA . SER A 1 100 ? -15.876 14.632 21.121 1.00 51.19 100 SER A CA 1
ATOM 761 C C . SER A 1 100 ? -14.433 14.101 21.103 1.00 51.19 100 SER A C 1
ATOM 763 O O . SER A 1 100 ? -13.596 14.459 20.270 1.00 51.19 100 SER A O 1
ATOM 765 N N . MET A 1 101 ? -14.195 13.095 21.950 1.00 42.81 101 MET A N 1
ATOM 766 C CA . MET A 1 101 ? -13.401 11.927 21.569 1.00 42.81 101 MET A CA 1
ATOM 767 C C . MET A 1 101 ? -14.317 11.020 20.729 1.00 42.81 101 MET A C 1
ATOM 769 O O . MET A 1 101 ? -15.200 10.371 21.276 1.00 42.81 101 MET A O 1
ATOM 773 N N . GLU A 1 102 ? -14.146 10.943 19.402 1.00 32.12 102 GLU A N 1
ATOM 774 C CA . GLU A 1 102 ? -14.744 9.844 18.635 1.00 32.12 102 GLU A CA 1
ATOM 775 C C . GLU A 1 102 ? -14.101 8.520 19.078 1.00 32.12 102 GLU A C 1
ATOM 777 O O . GLU A 1 102 ? -13.122 8.040 18.514 1.00 32.12 102 GLU A O 1
ATOM 782 N N . SER A 1 103 ? -14.684 7.913 20.099 1.00 37.25 103 SER A N 1
ATOM 783 C CA . SER A 1 103 ? -14.865 6.476 20.166 1.00 37.25 103 SER A CA 1
ATOM 784 C C . SER A 1 103 ? -16.328 6.271 19.806 1.00 37.25 103 SER A C 1
ATOM 786 O O . SER A 1 103 ? -17.200 6.796 20.488 1.00 37.25 103 SER A O 1
ATOM 788 N N . GLN A 1 104 ? -16.649 5.628 18.684 1.00 33.44 104 GLN A N 1
ATOM 789 C CA . GLN A 1 104 ? -18.059 5.390 18.366 1.00 33.44 104 GLN A CA 1
ATOM 790 C C . GLN A 1 104 ? -18.706 4.559 19.489 1.00 33.44 104 GLN A C 1
ATOM 792 O O . GLN A 1 104 ? -18.226 3.464 19.775 1.00 33.44 104 GLN A O 1
ATOM 797 N N . PRO A 1 105 ? -19.857 5.000 20.033 1.00 32.44 105 PRO A N 1
ATOM 798 C CA . PRO A 1 105 ? -21.004 4.106 20.025 1.00 32.44 105 PRO A CA 1
ATOM 799 C C . PRO A 1 105 ? -22.302 4.894 19.820 1.00 32.44 105 PRO A C 1
ATOM 801 O O . PRO A 1 105 ? -22.986 5.293 20.759 1.00 32.44 105 PRO A O 1
ATOM 804 N N . ARG A 1 106 ? -22.746 5.046 18.571 1.00 34.59 106 ARG A N 1
ATOM 805 C CA . ARG A 1 106 ? -24.160 5.366 18.310 1.00 34.59 106 ARG A CA 1
ATOM 806 C C . ARG A 1 106 ? -25.030 4.119 18.514 1.00 34.59 106 ARG A C 1
ATOM 808 O O . ARG A 1 106 ? -25.603 3.674 17.529 1.00 34.59 106 ARG A O 1
ATOM 815 N N . HIS A 1 107 ? -25.089 3.492 19.694 1.00 41.81 107 HIS A N 1
ATOM 816 C CA . HIS A 1 107 ? -25.745 2.172 19.822 1.00 41.81 107 HIS A CA 1
ATOM 817 C C . HIS A 1 107 ? -26.550 1.873 21.106 1.00 41.81 107 HIS A C 1
ATOM 819 O O . HIS A 1 107 ? -26.952 0.735 21.266 1.00 41.81 107 HIS A O 1
ATOM 825 N N . ALA A 1 108 ? -26.896 2.818 21.988 1.00 36.31 108 ALA A N 1
ATOM 826 C CA . ALA A 1 108 ? -27.699 2.443 23.174 1.00 36.31 108 ALA A CA 1
ATOM 827 C C . ALA A 1 108 ? -29.230 2.563 22.994 1.00 36.31 108 ALA A C 1
ATOM 829 O O . ALA A 1 108 ? -29.970 1.761 23.545 1.00 36.31 108 ALA A O 1
ATOM 830 N N . LEU A 1 109 ? -29.730 3.506 22.185 1.00 34.34 109 LEU A N 1
ATOM 831 C CA . LEU A 1 109 ? -31.181 3.778 22.072 1.00 34.34 109 LEU A CA 1
ATOM 832 C C . LEU A 1 109 ? -31.868 3.184 20.828 1.00 34.34 109 LEU A C 1
ATOM 834 O O . LEU A 1 109 ? -33.065 3.362 20.648 1.00 34.34 109 LEU A O 1
ATOM 838 N N . LYS A 1 110 ? -31.129 2.472 19.966 1.00 33.09 110 LYS A N 1
ATOM 839 C CA . LYS A 1 110 ? -31.667 1.799 18.762 1.00 33.09 110 LYS A CA 1
ATOM 840 C C . LYS A 1 110 ? -31.592 0.268 18.817 1.00 33.09 110 LYS A C 1
ATOM 842 O O . LYS A 1 110 ? -31.900 -0.385 17.821 1.00 33.09 110 LYS A O 1
ATOM 847 N N . LEU A 1 111 ? -31.149 -0.302 19.941 1.00 32.53 111 LEU A N 1
ATOM 848 C CA . LEU A 1 111 ? -30.903 -1.741 20.050 1.00 32.53 111 LEU A CA 1
ATOM 849 C C . LEU A 1 111 ? -32.191 -2.564 20.229 1.00 32.53 111 LEU A C 1
ATOM 851 O O . LEU A 1 111 ? -32.232 -3.699 19.764 1.00 32.53 111 LEU A O 1
ATOM 855 N N . ASP A 1 112 ? -33.267 -1.977 20.762 1.00 38.09 112 ASP A N 1
ATOM 856 C CA . ASP A 1 112 ? -34.539 -2.698 20.932 1.00 38.09 112 ASP A CA 1
ATOM 857 C C . ASP A 1 112 ? -35.364 -2.824 19.636 1.00 38.09 112 ASP A C 1
ATOM 859 O O . ASP A 1 112 ? -36.153 -3.757 19.493 1.00 38.09 112 ASP A O 1
ATOM 863 N N . GLU A 1 113 ? -35.155 -1.965 18.632 1.00 36.69 113 GLU A N 1
ATOM 864 C CA . GLU A 1 113 ? -36.001 -1.954 17.421 1.00 36.69 113 GLU A CA 1
ATOM 865 C C . GLU A 1 113 ? -35.437 -2.757 16.231 1.00 36.69 113 GLU A C 1
ATOM 867 O O . GLU A 1 113 ? -36.106 -2.922 15.205 1.00 36.69 113 GLU A O 1
ATOM 872 N N . HIS A 1 114 ? -34.213 -3.292 16.319 1.00 35.00 114 HIS A N 1
ATOM 873 C CA . HIS A 1 114 ? -33.505 -3.846 15.152 1.00 35.00 114 HIS A CA 1
ATOM 874 C C . HIS A 1 114 ? -32.967 -5.275 15.312 1.00 35.00 114 HIS A C 1
ATOM 876 O O . HIS A 1 114 ? -32.023 -5.669 14.626 1.00 35.00 114 HIS A O 1
ATOM 882 N N . HIS A 1 115 ? -33.639 -6.107 16.108 1.00 35.75 115 HIS A N 1
ATOM 883 C CA . HIS A 1 115 ? -33.286 -7.511 16.376 1.00 35.75 115 HIS A CA 1
ATOM 884 C C . HIS A 1 115 ? -33.271 -8.487 15.164 1.00 35.75 115 HIS A C 1
ATOM 886 O O . HIS A 1 115 ? -33.295 -9.702 15.352 1.00 35.75 115 HIS A O 1
ATOM 892 N N . ARG A 1 116 ? -33.214 -8.019 13.905 1.00 39.53 116 ARG A N 1
ATOM 893 C CA . ARG A 1 116 ? -33.147 -8.878 12.699 1.00 39.53 116 ARG A CA 1
ATOM 894 C C . ARG A 1 116 ? -32.218 -8.398 11.575 1.00 39.53 116 ARG A C 1
ATOM 896 O O . ARG A 1 116 ? -32.434 -8.760 10.419 1.00 39.53 116 ARG A O 1
ATOM 903 N N . ARG A 1 117 ? -31.175 -7.611 11.851 1.00 36.00 117 ARG A N 1
ATOM 904 C CA . ARG A 1 117 ? -30.118 -7.367 10.849 1.00 36.00 117 ARG A CA 1
ATOM 905 C C . ARG A 1 117 ? -28.731 -7.557 11.447 1.00 36.00 117 ARG A C 1
ATOM 907 O O . ARG A 1 117 ? -28.327 -6.810 12.328 1.00 36.00 117 ARG A O 1
ATOM 914 N N . SER A 1 118 ? -28.004 -8.546 10.933 1.00 31.31 118 SER A N 1
ATOM 915 C CA . SER A 1 118 ? -26.576 -8.727 11.195 1.00 31.31 118 SER A CA 1
ATOM 916 C C . SER A 1 118 ? -25.807 -7.452 10.804 1.00 31.31 118 SER A C 1
ATOM 918 O O . SER A 1 118 ? -26.038 -6.937 9.703 1.00 31.31 118 SER A O 1
ATOM 920 N N . PRO A 1 119 ? -24.903 -6.929 11.651 1.00 33.91 119 PRO A N 1
ATOM 921 C CA . PRO A 1 119 ? -24.098 -5.763 11.310 1.00 33.91 119 PRO A CA 1
ATOM 922 C C . PRO A 1 119 ? -23.171 -6.097 10.139 1.00 33.91 119 PRO A C 1
ATOM 924 O O . PRO A 1 119 ? -22.418 -7.070 10.187 1.00 33.91 119 PRO A O 1
ATOM 927 N N . LYS A 1 120 ? -23.210 -5.287 9.080 1.00 34.28 120 LYS A N 1
ATOM 928 C CA . LYS A 1 120 ? -22.264 -5.381 7.966 1.00 34.28 120 LYS A CA 1
ATOM 929 C C . LYS A 1 120 ? -21.027 -4.572 8.355 1.00 34.28 120 LYS A C 1
ATOM 931 O O . LYS A 1 120 ? -21.051 -3.348 8.266 1.00 34.28 120 LYS A O 1
ATOM 936 N N . ALA A 1 121 ? -19.984 -5.243 8.842 1.00 39.41 121 ALA A N 1
ATOM 937 C CA . ALA A 1 121 ? -18.688 -4.611 9.066 1.00 39.41 121 ALA A CA 1
ATOM 938 C C . ALA A 1 121 ? -18.221 -3.960 7.756 1.00 39.41 121 ALA A C 1
ATOM 940 O O . ALA A 1 121 ? -18.234 -4.604 6.703 1.00 39.41 121 ALA A O 1
ATOM 941 N N . THR A 1 122 ? -17.837 -2.685 7.795 1.00 41.66 122 THR A N 1
ATOM 942 C CA . THR A 1 122 ? -17.201 -2.028 6.652 1.00 41.66 122 THR A CA 1
ATOM 943 C C . THR A 1 122 ? -15.799 -2.611 6.534 1.00 41.66 122 THR A C 1
ATOM 945 O O . THR A 1 122 ? -14.865 -2.153 7.188 1.00 41.66 122 THR A O 1
ATOM 948 N N . ALA A 1 123 ? -15.666 -3.703 5.787 1.00 52.75 123 ALA A N 1
ATOM 949 C CA . ALA A 1 123 ? -14.378 -4.323 5.549 1.00 52.75 123 ALA A CA 1
ATOM 950 C C . ALA A 1 123 ? -13.435 -3.300 4.901 1.00 52.75 123 ALA A C 1
ATOM 952 O O . ALA A 1 123 ? -13.772 -2.688 3.888 1.00 52.75 123 ALA A O 1
ATOM 953 N N . MET A 1 124 ? -12.268 -3.078 5.509 1.00 62.41 124 MET A N 1
ATOM 954 C CA . MET A 1 124 ? -11.231 -2.239 4.913 1.00 62.41 124 MET A CA 1
ATOM 955 C C . MET A 1 124 ? -10.617 -2.988 3.726 1.00 62.41 124 MET A C 1
ATOM 957 O O . MET A 1 124 ? -9.720 -3.807 3.917 1.00 62.41 124 MET A O 1
ATOM 961 N N . SER A 1 125 ? -11.091 -2.729 2.513 1.00 83.12 125 SER A N 1
ATOM 962 C CA . SER A 1 125 ? -10.489 -3.262 1.288 1.00 83.12 125 SER A CA 1
ATOM 963 C C . SER A 1 125 ? -9.117 -2.635 1.039 1.00 83.12 125 SER A C 1
ATOM 965 O O . SER A 1 125 ? -8.899 -1.473 1.392 1.00 83.12 125 SER A O 1
ATOM 967 N N . GLY A 1 126 ? -8.195 -3.364 0.412 1.00 89.50 126 GLY A N 1
ATOM 968 C CA . GLY A 1 126 ? -6.902 -2.798 0.020 1.00 89.50 126 GLY A CA 1
ATOM 969 C C . GLY A 1 126 ? -5.712 -3.745 0.067 1.00 89.50 126 GLY A C 1
ATOM 970 O O . GLY A 1 126 ? -5.753 -4.818 0.672 1.00 89.50 126 GLY A O 1
ATOM 971 N N . LEU A 1 127 ? -4.623 -3.302 -0.554 1.00 91.94 127 LEU A N 1
ATOM 972 C CA . LEU A 1 127 ? -3.318 -3.943 -0.504 1.00 91.94 127 LEU A CA 1
ATOM 973 C C . LEU A 1 127 ? -2.630 -3.585 0.810 1.00 91.94 127 LEU A C 1
ATOM 975 O O . LEU A 1 127 ? -2.572 -2.418 1.175 1.00 91.94 127 LEU A O 1
ATOM 979 N N . ARG A 1 128 ? -2.113 -4.571 1.535 1.00 93.00 128 ARG A N 1
ATOM 980 C CA . ARG A 1 128 ? -1.574 -4.401 2.883 1.00 93.00 128 ARG A CA 1
ATOM 981 C C . ARG A 1 128 ? -0.182 -4.997 2.968 1.00 93.00 128 ARG A C 1
ATOM 983 O O . ARG A 1 128 ? 0.002 -6.182 2.701 1.00 93.00 128 ARG A O 1
ATOM 990 N N . PHE A 1 129 ? 0.760 -4.179 3.408 1.00 90.00 129 PHE A N 1
ATOM 991 C CA . PHE A 1 129 ? 2.127 -4.575 3.706 1.00 90.00 129 PHE A CA 1
ATOM 992 C C . PHE A 1 129 ? 2.336 -4.614 5.214 1.00 90.00 129 PHE A C 1
ATOM 994 O O . PHE A 1 129 ? 1.988 -3.660 5.914 1.00 90.00 129 PHE A O 1
ATOM 1001 N N . ALA A 1 130 ? 2.955 -5.676 5.718 1.00 87.06 130 ALA A N 1
ATOM 1002 C CA . ALA A 1 130 ? 3.476 -5.664 7.078 1.00 87.06 130 ALA A CA 1
ATOM 1003 C C . ALA A 1 130 ? 4.624 -4.645 7.195 1.00 87.06 130 ALA A C 1
ATOM 1005 O O . ALA A 1 130 ? 5.425 -4.476 6.273 1.00 87.06 130 ALA A O 1
ATOM 1006 N N . TRP A 1 131 ? 4.744 -3.951 8.325 1.00 79.31 131 TRP A N 1
ATOM 1007 C CA . TRP A 1 131 ? 5.963 -3.209 8.637 1.00 79.31 131 TRP A CA 1
ATOM 1008 C C . TRP A 1 131 ? 7.108 -4.205 8.907 1.00 79.31 131 TRP A C 1
ATOM 1010 O O . TRP A 1 131 ? 6.907 -5.131 9.692 1.00 79.31 131 TRP A O 1
ATOM 1020 N N . PRO A 1 132 ? 8.309 -4.038 8.313 1.00 86.88 132 PRO A N 1
ATOM 1021 C CA . PRO A 1 132 ? 8.770 -2.927 7.473 1.00 86.88 132 PRO A CA 1
ATOM 1022 C C . PRO A 1 132 ? 8.834 -3.252 5.962 1.00 86.88 132 PRO A C 1
ATOM 1024 O O . PRO A 1 132 ? 9.551 -2.568 5.234 1.00 86.88 132 PRO A O 1
ATOM 1027 N N . ALA A 1 133 ? 8.106 -4.263 5.477 1.00 87.19 133 ALA A N 1
ATOM 1028 C CA . ALA A 1 133 ? 8.215 -4.805 4.116 1.00 87.19 133 ALA A CA 1
ATOM 1029 C C . ALA A 1 133 ? 8.093 -3.741 3.015 1.00 87.19 133 ALA A C 1
ATOM 1031 O O . ALA A 1 133 ? 8.984 -3.624 2.182 1.00 87.19 133 ALA A O 1
ATOM 1032 N N . TYR A 1 134 ? 7.064 -2.884 3.068 1.00 88.44 134 TYR A N 1
ATOM 1033 C CA . TYR A 1 134 ? 6.913 -1.790 2.095 1.00 88.44 134 TYR A CA 1
ATOM 1034 C C . TYR A 1 134 ? 8.138 -0.868 2.048 1.00 88.44 134 TYR A C 1
ATOM 1036 O O . TYR A 1 134 ? 8.605 -0.501 0.974 1.00 88.44 134 TYR A O 1
ATOM 1044 N N . ARG A 1 135 ? 8.676 -0.495 3.218 1.00 87.94 135 ARG A N 1
ATOM 1045 C CA . ARG A 1 135 ? 9.799 0.445 3.304 1.00 87.94 135 ARG A CA 1
ATOM 1046 C C . ARG A 1 135 ? 11.076 -0.163 2.731 1.00 87.94 135 ARG A C 1
ATOM 1048 O O . ARG A 1 135 ? 11.813 0.549 2.060 1.00 87.94 135 ARG A O 1
ATOM 1055 N N . ARG A 1 136 ? 11.321 -1.453 2.987 1.00 89.56 136 ARG A N 1
ATOM 1056 C CA . ARG A 1 136 ? 12.448 -2.182 2.388 1.00 89.56 136 ARG A CA 1
ATOM 1057 C C . ARG A 1 136 ? 12.289 -2.274 0.876 1.00 89.56 136 ARG A C 1
ATOM 1059 O O . ARG A 1 136 ? 13.152 -1.788 0.167 1.00 89.56 136 ARG A O 1
ATOM 1066 N N . ALA A 1 137 ? 11.140 -2.753 0.403 1.00 89.69 137 ALA A N 1
ATOM 1067 C CA . ALA A 1 137 ? 10.845 -2.869 -1.023 1.00 89.69 137 ALA A CA 1
ATOM 1068 C C . ALA A 1 137 ? 11.006 -1.536 -1.772 1.00 89.69 137 ALA A C 1
ATOM 1070 O O . ALA A 1 137 ? 11.617 -1.482 -2.834 1.00 89.69 137 ALA A O 1
ATOM 1071 N N . SER A 1 138 ? 10.482 -0.450 -1.199 1.00 89.31 138 SER A N 1
ATOM 1072 C CA . SER A 1 138 ? 10.615 0.896 -1.754 1.00 89.31 138 SER A CA 1
ATOM 1073 C C . SER A 1 138 ? 12.078 1.340 -1.817 1.00 89.31 138 SER A C 1
ATOM 1075 O O . SER A 1 138 ? 12.519 1.788 -2.871 1.00 89.31 138 SER A O 1
ATOM 1077 N N . ALA A 1 139 ? 12.843 1.166 -0.735 1.00 87.38 139 ALA A N 1
ATOM 1078 C CA . ALA A 1 139 ? 14.262 1.513 -0.709 1.00 87.38 139 ALA A CA 1
ATOM 1079 C C . ALA A 1 139 ? 15.089 0.677 -1.700 1.00 87.38 139 ALA A C 1
ATOM 1081 O O . ALA A 1 139 ? 15.883 1.242 -2.447 1.00 87.38 139 ALA A O 1
ATOM 1082 N N . ASP A 1 140 ? 14.875 -0.638 -1.743 1.00 90.25 140 ASP A N 1
ATOM 1083 C CA . ASP A 1 140 ? 15.650 -1.569 -2.567 1.00 90.25 140 ASP A CA 1
ATOM 1084 C C . ASP A 1 140 ? 15.401 -1.347 -4.065 1.00 90.25 140 ASP A C 1
ATOM 1086 O O . ASP A 1 140 ? 16.342 -1.323 -4.858 1.00 90.25 140 ASP A O 1
ATOM 1090 N N . LEU A 1 141 ? 14.141 -1.140 -4.463 1.00 88.88 141 LEU A N 1
ATOM 1091 C CA . LEU A 1 141 ? 13.793 -0.891 -5.863 1.00 88.88 141 LEU A CA 1
ATOM 1092 C C . LEU A 1 141 ? 14.233 0.508 -6.320 1.00 88.88 141 LEU A C 1
ATOM 1094 O O . LEU A 1 141 ? 14.769 0.648 -7.417 1.00 88.88 141 LEU A O 1
ATOM 1098 N N . LEU A 1 142 ? 14.062 1.539 -5.483 1.00 89.00 142 LEU A N 1
ATOM 1099 C CA . LEU A 1 142 ? 14.464 2.911 -5.826 1.00 89.00 142 LEU A CA 1
ATOM 1100 C C . LEU A 1 142 ? 15.986 3.126 -5.776 1.00 89.00 142 LEU A C 1
ATOM 1102 O O . LEU A 1 142 ? 16.480 4.058 -6.406 1.00 89.00 142 LEU A O 1
ATOM 1106 N N . ALA A 1 143 ? 16.745 2.263 -5.091 1.00 88.38 143 ALA A N 1
ATOM 1107 C CA . ALA A 1 143 ? 18.211 2.318 -5.070 1.00 88.38 143 ALA A CA 1
ATOM 1108 C C . ALA A 1 143 ? 18.853 2.107 -6.452 1.00 88.38 143 ALA A C 1
ATOM 1110 O O . ALA A 1 143 ? 20.012 2.459 -6.652 1.00 88.38 143 ALA A O 1
ATOM 1111 N N . SER A 1 144 ? 18.103 1.555 -7.408 1.00 85.75 144 SER A N 1
ATOM 1112 C CA . SER A 1 144 ? 18.548 1.358 -8.789 1.00 85.75 144 SER A CA 1
ATOM 1113 C C . SER A 1 144 ? 18.383 2.591 -9.688 1.00 85.75 144 SER A C 1
ATOM 1115 O O . SER A 1 144 ? 18.679 2.514 -10.883 1.00 85.75 144 SER A O 1
ATOM 1117 N N . ALA A 1 145 ? 17.921 3.724 -9.143 1.00 80.50 145 ALA A N 1
ATOM 1118 C CA . ALA A 1 145 ? 17.909 4.989 -9.869 1.00 80.50 145 ALA A CA 1
ATOM 1119 C C . ALA A 1 145 ? 19.308 5.269 -10.471 1.00 80.50 145 ALA A C 1
ATOM 1121 O O . ALA A 1 145 ? 20.318 5.077 -9.786 1.00 80.50 145 ALA A O 1
ATOM 1122 N N . PRO A 1 146 ? 19.403 5.702 -11.741 1.00 80.94 146 PRO A N 1
ATOM 1123 C CA . PRO A 1 146 ? 18.344 6.321 -12.547 1.00 80.94 146 PRO A CA 1
ATOM 1124 C C . PRO A 1 146 ? 17.397 5.359 -13.288 1.00 80.94 146 PRO A C 1
ATOM 1126 O O . PRO A 1 146 ? 16.432 5.822 -13.882 1.00 80.94 146 PRO A O 1
ATOM 1129 N N . LEU A 1 147 ? 17.637 4.046 -13.271 1.00 84.75 147 LEU A N 1
ATOM 1130 C CA . LEU A 1 147 ? 16.861 3.091 -14.069 1.00 84.75 147 LEU A CA 1
ATOM 1131 C C . LEU A 1 147 ? 15.544 2.697 -13.393 1.00 84.75 147 LEU A C 1
ATOM 1133 O O . LEU A 1 147 ? 15.495 2.471 -12.178 1.00 84.75 147 LEU A O 1
ATOM 1137 N N . GLU A 1 148 ? 14.493 2.508 -14.191 1.00 85.06 148 GLU A N 1
ATOM 1138 C CA . GLU A 1 148 ? 13.268 1.874 -13.713 1.00 85.06 148 GLU A CA 1
ATOM 1139 C C . GLU A 1 148 ? 13.536 0.439 -13.268 1.00 85.06 148 GLU A C 1
ATOM 1141 O O . GLU A 1 148 ? 14.314 -0.301 -13.873 1.00 85.06 148 GLU A O 1
ATOM 1146 N N . SER A 1 149 ? 12.891 0.031 -12.182 1.00 90.56 149 SER A N 1
ATOM 1147 C CA . SER A 1 149 ? 13.098 -1.268 -11.555 1.00 90.56 149 SER A CA 1
ATOM 1148 C C . SER A 1 149 ? 11.771 -1.929 -11.270 1.00 90.56 149 SER A C 1
ATOM 1150 O O . SER A 1 149 ? 10.841 -1.300 -10.772 1.00 90.56 149 SER A O 1
ATOM 1152 N N . CYS A 1 150 ? 11.699 -3.220 -11.559 1.00 92.69 150 CYS A N 1
ATOM 1153 C CA . CYS A 1 150 ? 10.547 -4.050 -11.295 1.0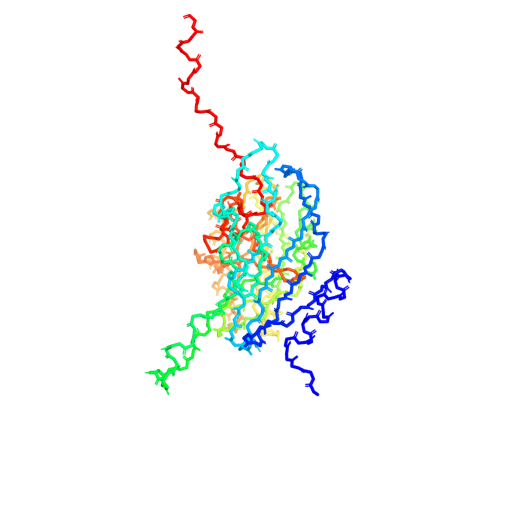0 92.69 150 CYS A CA 1
ATOM 1154 C C . CYS A 1 150 ? 10.747 -4.897 -10.036 1.00 92.69 150 CYS A C 1
ATOM 1156 O O . CYS A 1 150 ? 11.848 -5.356 -9.724 1.00 92.69 150 CYS A O 1
ATOM 1158 N N . GLY A 1 151 ? 9.642 -5.163 -9.353 1.00 93.06 151 GLY A N 1
ATOM 1159 C CA . GLY A 1 151 ? 9.538 -6.109 -8.253 1.00 93.06 151 GLY A CA 1
ATOM 1160 C C . GLY A 1 151 ? 8.330 -7.021 -8.437 1.00 93.06 151 GLY A C 1
ATOM 1161 O O . GLY A 1 151 ? 7.398 -6.717 -9.184 1.00 93.06 151 GLY A O 1
ATOM 1162 N N . VAL A 1 152 ? 8.332 -8.152 -7.743 1.00 95.00 152 VAL A N 1
ATOM 1163 C CA . VAL A 1 152 ? 7.213 -9.094 -7.733 1.00 95.00 152 VAL A CA 1
ATOM 1164 C C . VAL A 1 152 ? 6.879 -9.456 -6.296 1.00 95.00 152 VAL A C 1
ATOM 1166 O O . VAL A 1 152 ? 7.739 -9.884 -5.534 1.00 95.00 152 VAL A O 1
ATOM 1169 N N . ALA A 1 153 ? 5.608 -9.328 -5.936 1.00 94.06 153 ALA A N 1
ATOM 1170 C CA . ALA A 1 153 ? 5.079 -9.782 -4.658 1.00 94.06 153 ALA A CA 1
ATOM 1171 C C . ALA A 1 153 ? 4.010 -10.858 -4.873 1.00 94.06 153 ALA A C 1
ATOM 1173 O O . ALA A 1 153 ? 3.257 -10.830 -5.850 1.00 94.06 153 ALA A O 1
ATOM 1174 N N . TYR A 1 154 ? 3.904 -11.786 -3.922 1.00 93.94 154 TYR A N 1
ATOM 1175 C CA . TYR A 1 154 ? 2.827 -12.774 -3.886 1.00 93.94 154 TYR A CA 1
ATOM 1176 C C . TYR A 1 154 ? 1.914 -12.483 -2.706 1.00 93.94 154 TYR A C 1
ATOM 1178 O O . TYR A 1 154 ? 2.370 -12.486 -1.562 1.00 93.94 154 TYR A O 1
ATOM 1186 N N . SER A 1 155 ? 0.625 -12.282 -2.971 1.00 93.19 155 SER A N 1
ATOM 1187 C CA . SER A 1 155 ? -0.349 -11.927 -1.942 1.00 93.19 155 SER A CA 1
ATOM 1188 C C . SER A 1 155 ? -1.430 -12.979 -1.745 1.00 93.19 155 SER A C 1
ATOM 1190 O O . SER A 1 155 ? -1.808 -13.712 -2.662 1.00 93.19 155 SER A O 1
ATOM 1192 N N . VAL A 1 156 ? -1.935 -13.056 -0.516 1.00 91.94 156 VAL A N 1
ATOM 1193 C CA . VAL A 1 156 ? -3.175 -13.776 -0.212 1.00 91.94 156 VAL A CA 1
ATOM 1194 C C . VAL A 1 156 ? -4.323 -12.788 -0.366 1.00 91.94 156 VAL A C 1
ATOM 1196 O O . VAL A 1 156 ? -4.320 -11.749 0.294 1.00 91.94 156 VAL A O 1
ATOM 1199 N N . HIS A 1 157 ? -5.274 -13.099 -1.247 1.00 91.62 157 HIS A N 1
ATOM 1200 C CA . HIS A 1 157 ? -6.497 -12.317 -1.429 1.00 91.62 157 HIS A CA 1
ATOM 1201 C C . HIS A 1 157 ? -7.621 -12.907 -0.582 1.00 91.62 157 HIS A C 1
ATOM 1203 O O . HIS A 1 157 ? -7.913 -14.099 -0.673 1.00 91.62 157 HIS A O 1
ATOM 1209 N N . ASP A 1 158 ? -8.242 -12.065 0.237 1.00 88.12 158 ASP A N 1
ATOM 1210 C CA . ASP A 1 158 ? -9.485 -12.378 0.929 1.00 88.12 158 ASP A CA 1
ATOM 1211 C C . ASP A 1 158 ? -10.659 -11.729 0.173 1.00 88.12 158 ASP A C 1
ATOM 1213 O O . ASP A 1 158 ? -10.832 -10.508 0.250 1.00 88.12 158 ASP A O 1
ATOM 1217 N N . PRO A 1 159 ? -11.496 -12.513 -0.531 1.00 83.38 159 PRO A N 1
ATOM 1218 C CA . PRO A 1 159 ? -12.610 -11.981 -1.308 1.00 83.38 159 PRO A CA 1
ATOM 1219 C C . PRO A 1 159 ? -13.743 -11.423 -0.436 1.00 83.38 159 PRO A C 1
ATOM 1221 O O . PRO A 1 159 ? -14.589 -10.692 -0.946 1.00 83.38 159 PRO A O 1
ATOM 1224 N N . HIS A 1 160 ? -13.798 -11.756 0.861 1.00 81.75 160 HIS A N 1
ATOM 1225 C CA . HIS A 1 160 ? -14.832 -11.229 1.750 1.00 81.75 160 HIS A CA 1
ATOM 1226 C C . HIS A 1 160 ? -14.553 -9.779 2.142 1.00 81.75 160 HIS A C 1
ATOM 1228 O O . HIS A 1 160 ? -15.470 -8.958 2.196 1.00 81.75 160 HIS A O 1
ATOM 1234 N N . THR A 1 161 ? -13.283 -9.470 2.409 1.00 83.44 161 THR A N 1
ATOM 1235 C CA . THR A 1 161 ? -12.849 -8.125 2.797 1.00 83.44 161 THR A CA 1
ATOM 1236 C C . THR A 1 161 ? -12.272 -7.309 1.645 1.00 83.44 161 THR A C 1
ATOM 1238 O O . THR A 1 161 ? -12.027 -6.117 1.815 1.00 83.44 161 THR A O 1
ATOM 1241 N N . ASP A 1 162 ? -12.080 -7.942 0.485 1.00 87.69 162 ASP A N 1
ATOM 1242 C CA . ASP A 1 162 ? -11.343 -7.418 -0.666 1.00 87.69 162 ASP A CA 1
ATOM 1243 C C . ASP A 1 162 ? -9.968 -6.866 -0.255 1.00 87.69 162 ASP A C 1
ATOM 1245 O O . ASP A 1 162 ? -9.573 -5.750 -0.596 1.00 87.69 162 ASP A O 1
ATOM 1249 N N . ALA A 1 163 ? -9.264 -7.643 0.572 1.00 89.12 163 ALA A N 1
ATOM 1250 C CA . ALA A 1 163 ? -7.945 -7.308 1.087 1.00 89.12 163 ALA A CA 1
ATOM 1251 C C . ALA A 1 163 ? -6.878 -8.234 0.499 1.00 89.12 163 ALA A C 1
ATOM 1253 O O . ALA A 1 163 ? -7.086 -9.439 0.362 1.00 89.12 163 ALA A O 1
ATOM 1254 N N . TRP A 1 164 ? -5.709 -7.672 0.205 1.00 93.12 164 TRP A N 1
ATOM 1255 C CA . TRP A 1 164 ? -4.531 -8.415 -0.231 1.00 93.12 164 TRP A CA 1
ATOM 1256 C C . TRP A 1 164 ? -3.437 -8.261 0.810 1.00 93.12 164 TRP A C 1
ATOM 1258 O O . TRP A 1 164 ? -3.015 -7.146 1.101 1.00 93.12 164 TRP A O 1
ATOM 1268 N N . LEU A 1 165 ? -2.962 -9.371 1.360 1.00 91.88 165 LEU A N 1
ATOM 1269 C CA . LEU A 1 165 ? -1.856 -9.379 2.314 1.00 91.88 165 LEU A CA 1
ATOM 1270 C C . LEU A 1 165 ? -0.564 -9.720 1.574 1.00 91.88 165 LEU A C 1
ATOM 1272 O O . LEU A 1 165 ? -0.454 -10.816 1.019 1.00 91.88 165 LEU A O 1
ATOM 1276 N N . VAL A 1 166 ? 0.386 -8.785 1.553 1.00 91.81 166 VAL A N 1
ATOM 1277 C CA . VAL A 1 166 ? 1.736 -8.974 1.010 1.00 91.81 166 VAL A CA 1
ATOM 1278 C C . VAL A 1 166 ? 2.716 -9.146 2.159 1.00 91.81 166 VAL A C 1
ATOM 1280 O O . VAL A 1 166 ? 2.738 -8.343 3.092 1.00 91.81 166 VAL A O 1
ATOM 1283 N N . ASP A 1 167 ? 3.525 -10.195 2.057 1.00 82.75 167 ASP A N 1
ATOM 1284 C CA . ASP A 1 167 ? 4.586 -10.497 3.016 1.00 82.75 167 ASP A CA 1
ATOM 1285 C C . ASP A 1 167 ? 5.863 -9.711 2.683 1.00 82.75 167 ASP A C 1
ATOM 1287 O O . ASP A 1 167 ? 6.310 -8.881 3.471 1.00 82.75 167 ASP A O 1
ATOM 1291 N N . ASP A 1 168 ? 6.383 -9.886 1.464 1.00 86.38 168 ASP A N 1
ATOM 1292 C CA . ASP A 1 168 ? 7.545 -9.150 0.964 1.00 86.38 168 ASP A CA 1
ATOM 1293 C C . ASP A 1 168 ? 7.485 -8.952 -0.559 1.00 86.38 168 ASP A C 1
ATOM 1295 O O . ASP A 1 168 ? 6.679 -9.593 -1.247 1.00 86.38 168 ASP A O 1
ATOM 1299 N N . VAL A 1 169 ? 8.337 -8.064 -1.077 1.00 93.06 169 VAL A N 1
ATOM 1300 C CA . VAL A 1 169 ? 8.519 -7.821 -2.517 1.00 93.06 169 VAL A CA 1
ATOM 1301 C C . VAL A 1 169 ? 9.911 -8.282 -2.928 1.00 93.06 169 VAL A C 1
ATOM 1303 O O . VAL A 1 169 ? 10.910 -7.839 -2.374 1.00 93.06 169 VAL A O 1
ATOM 1306 N N . GLU A 1 170 ? 9.977 -9.155 -3.927 1.00 92.81 170 GLU A N 1
ATOM 1307 C CA . GLU A 1 170 ? 11.231 -9.635 -4.501 1.00 92.81 170 GLU A CA 1
ATOM 1308 C C . GLU A 1 170 ? 11.652 -8.701 -5.647 1.00 92.81 170 GLU A C 1
ATOM 1310 O O . GLU A 1 170 ? 10.905 -8.534 -6.615 1.00 92.81 170 GLU A O 1
ATOM 1315 N N . SER A 1 171 ? 12.841 -8.096 -5.561 1.00 92.38 171 SER A N 1
ATOM 1316 C CA . SER A 1 171 ? 13.415 -7.311 -6.663 1.00 92.38 171 SER A CA 1
ATOM 1317 C C . SER A 1 171 ? 13.740 -8.205 -7.857 1.00 92.38 171 SER A C 1
ATOM 1319 O O . SER A 1 171 ? 14.290 -9.299 -7.706 1.00 92.38 171 SER A O 1
ATOM 1321 N N . VAL A 1 172 ? 13.420 -7.738 -9.061 1.00 92.81 172 VAL A N 1
ATOM 1322 C CA . VAL A 1 172 ? 13.700 -8.480 -10.290 1.00 92.81 172 VAL A CA 1
ATOM 1323 C C . VAL A 1 172 ? 15.172 -8.317 -10.672 1.00 92.81 172 VAL A C 1
ATOM 1325 O O . VAL A 1 172 ? 15.673 -7.198 -10.762 1.00 92.81 172 VAL A O 1
ATOM 1328 N N . ALA A 1 173 ? 15.862 -9.437 -10.905 1.00 89.06 173 ALA A N 1
ATOM 1329 C CA . ALA A 1 173 ? 17.268 -9.450 -11.308 1.00 89.06 173 ALA A CA 1
ATOM 1330 C C . ALA A 1 173 ? 17.475 -8.889 -12.726 1.00 89.06 173 ALA A C 1
ATOM 1332 O O . ALA A 1 173 ? 16.632 -9.081 -13.601 1.00 89.06 173 ALA A O 1
ATOM 1333 N N . ASP A 1 174 ? 18.641 -8.291 -12.987 1.00 88.50 174 ASP A N 1
ATOM 1334 C CA . ASP A 1 174 ? 18.973 -7.658 -14.276 1.00 88.50 174 ASP A CA 1
ATOM 1335 C C . ASP A 1 174 ? 18.804 -8.593 -15.488 1.00 88.50 174 ASP A C 1
ATOM 1337 O O . ASP A 1 174 ? 18.384 -8.171 -16.564 1.00 88.50 174 ASP A O 1
ATOM 1341 N N . SER A 1 175 ? 19.062 -9.891 -15.314 1.00 90.50 175 SER A N 1
ATOM 1342 C CA . SER A 1 175 ? 18.914 -10.901 -16.370 1.00 90.50 175 SER A CA 1
ATOM 1343 C C . SER A 1 175 ? 17.464 -11.152 -16.802 1.00 90.50 175 SER A C 1
ATOM 1345 O O . SER A 1 175 ? 17.237 -11.696 -17.885 1.00 90.50 175 SER A O 1
ATOM 1347 N N . ALA A 1 176 ? 16.486 -10.772 -15.978 1.00 89.88 176 ALA A N 1
ATOM 1348 C CA . ALA A 1 176 ? 15.065 -10.935 -16.261 1.00 89.88 176 ALA A CA 1
ATOM 1349 C C . ALA A 1 176 ? 14.472 -9.763 -17.060 1.00 89.88 176 ALA A C 1
ATOM 1351 O O . ALA A 1 176 ? 13.347 -9.885 -17.550 1.00 89.88 176 ALA A O 1
ATOM 1352 N N . TYR A 1 177 ? 15.222 -8.675 -17.257 1.00 88.62 177 TYR A N 1
ATOM 1353 C CA . TYR A 1 177 ? 14.824 -7.590 -18.149 1.00 88.62 177 TYR A CA 1
ATOM 1354 C C . TYR A 1 177 ? 15.164 -7.940 -19.601 1.00 88.62 177 TYR A C 1
ATOM 1356 O O . TYR A 1 177 ? 16.203 -8.528 -19.924 1.00 88.62 177 TYR A O 1
ATOM 1364 N N . GLU A 1 178 ? 14.237 -7.615 -20.489 1.00 88.38 178 GLU A N 1
ATOM 1365 C CA . GLU A 1 178 ? 14.466 -7.560 -21.930 1.00 88.38 178 GLU A CA 1
ATOM 1366 C C . GLU A 1 178 ? 14.970 -6.171 -22.318 1.00 88.38 178 GLU A C 1
ATOM 1368 O O . GLU A 1 178 ? 15.958 -6.052 -23.037 1.00 88.38 178 GLU A O 1
ATOM 1373 N N . HIS A 1 179 ? 14.333 -5.142 -21.759 1.00 83.50 179 HIS A N 1
ATOM 1374 C CA . HIS A 1 179 ? 14.703 -3.740 -21.905 1.00 83.50 179 HIS A CA 1
ATOM 1375 C C . HIS A 1 179 ? 14.553 -3.029 -20.560 1.00 83.50 179 HIS A C 1
ATOM 1377 O O . HIS A 1 179 ? 13.631 -3.338 -19.803 1.00 83.50 179 HIS A O 1
ATOM 1383 N N . ARG A 1 180 ? 15.463 -2.107 -20.247 1.00 88.38 180 ARG A N 1
ATOM 1384 C CA . ARG A 1 180 ? 15.441 -1.323 -19.007 1.00 88.38 180 ARG A CA 1
ATOM 1385 C C . ARG A 1 180 ? 16.167 -0.005 -19.231 1.00 88.38 180 ARG A C 1
ATOM 1387 O O . ARG A 1 180 ? 17.367 -0.009 -19.504 1.00 88.38 180 ARG A O 1
ATOM 1394 N N . ASP A 1 181 ? 15.446 1.094 -19.098 1.00 81.12 181 ASP A N 1
ATOM 1395 C CA . ASP A 1 181 ? 15.988 2.446 -19.137 1.00 81.12 181 ASP A CA 1
ATOM 1396 C C . ASP A 1 181 ? 15.364 3.324 -18.035 1.00 81.12 181 ASP A C 1
ATOM 1398 O O . ASP A 1 181 ? 14.851 2.827 -17.034 1.00 81.12 181 ASP A O 1
ATOM 1402 N N . GLU A 1 182 ? 15.503 4.638 -18.175 1.00 77.94 182 GLU A N 1
ATOM 1403 C CA . GLU A 1 182 ? 15.058 5.653 -17.215 1.00 77.94 182 GLU A CA 1
ATOM 1404 C C . GLU A 1 182 ? 13.538 5.876 -17.184 1.00 77.94 182 GLU A C 1
ATOM 1406 O O . GLU A 1 182 ? 13.035 6.481 -16.237 1.00 77.94 182 GLU A O 1
ATOM 1411 N N . VAL A 1 183 ? 12.821 5.436 -18.223 1.00 69.88 183 VAL A N 1
ATOM 1412 C CA . VAL A 1 183 ? 11.394 5.739 -18.447 1.00 69.88 183 VAL A CA 1
ATOM 1413 C C . VAL A 1 183 ? 10.563 4.508 -18.813 1.00 69.88 183 VAL A C 1
ATOM 1415 O O . VAL A 1 183 ? 9.368 4.627 -19.085 1.00 69.88 183 VAL A O 1
ATOM 1418 N N . SER A 1 184 ? 11.204 3.345 -18.936 1.00 75.69 184 SER A N 1
ATOM 1419 C CA . SER A 1 184 ? 10.558 2.090 -19.279 1.00 75.69 184 SER A CA 1
ATOM 1420 C C . SER A 1 184 ? 11.361 0.871 -18.821 1.00 75.69 184 SER A C 1
ATOM 1422 O O . SER A 1 184 ? 12.578 0.760 -19.010 1.00 75.69 184 SER A O 1
ATOM 1424 N N . ALA A 1 185 ? 10.646 -0.126 -18.308 1.00 80.62 185 ALA A N 1
ATOM 1425 C CA . ALA A 1 185 ? 11.169 -1.461 -18.056 1.00 80.62 185 ALA A CA 1
ATOM 1426 C C . ALA A 1 185 ? 10.267 -2.534 -18.680 1.00 80.62 185 ALA A C 1
ATOM 1428 O O . ALA A 1 185 ? 9.060 -2.584 -18.456 1.00 80.62 185 ALA A O 1
ATOM 1429 N N . THR A 1 186 ? 10.862 -3.441 -19.456 1.00 84.19 186 THR A N 1
ATOM 1430 C CA . THR A 1 186 ? 10.183 -4.603 -20.042 1.00 84.19 186 THR A CA 1
ATOM 1431 C C . THR A 1 186 ? 10.802 -5.886 -19.513 1.00 84.19 186 THR A C 1
ATOM 1433 O O . THR A 1 186 ? 11.997 -6.136 -19.677 1.00 84.19 186 THR A O 1
ATOM 1436 N N . LEU A 1 187 ? 9.975 -6.728 -18.896 1.00 85.88 187 LEU A N 1
ATOM 1437 C CA . LEU A 1 187 ? 10.378 -8.035 -18.385 1.00 85.88 187 LEU A CA 1
ATOM 1438 C C . LEU A 1 187 ? 10.287 -9.106 -19.469 1.00 85.88 187 LEU A C 1
ATOM 1440 O O . LEU A 1 187 ? 9.326 -9.154 -20.236 1.00 85.88 187 LEU A O 1
ATOM 1444 N N . ARG A 1 188 ? 11.250 -10.031 -19.473 1.00 87.19 188 ARG A N 1
ATOM 1445 C CA . ARG A 1 188 ? 11.256 -11.167 -20.399 1.00 87.19 188 ARG A CA 1
ATOM 1446 C C . ARG A 1 188 ? 10.011 -12.033 -20.190 1.00 87.19 188 ARG A C 1
ATOM 1448 O O . ARG A 1 188 ? 9.703 -12.389 -19.046 1.00 87.19 188 ARG A O 1
ATOM 1455 N N . PRO A 1 189 ? 9.365 -12.520 -21.264 1.00 86.69 189 PRO A N 1
ATOM 1456 C CA . PRO A 1 189 ? 8.213 -13.414 -21.145 1.00 86.69 189 PRO A CA 1
ATOM 1457 C C . PRO A 1 189 ? 8.485 -14.665 -20.297 1.00 86.69 189 PRO A C 1
ATOM 1459 O O . PRO A 1 189 ? 7.611 -15.102 -19.551 1.00 86.69 189 PRO A O 1
ATOM 1462 N N . ALA A 1 190 ? 9.704 -15.218 -20.358 1.00 87.62 190 ALA A N 1
ATOM 1463 C CA . ALA A 1 190 ? 10.106 -16.377 -19.556 1.00 87.62 190 ALA A CA 1
ATOM 1464 C C . ALA A 1 190 ? 9.982 -16.116 -18.044 1.00 87.62 190 ALA A C 1
ATOM 1466 O O . ALA A 1 190 ? 9.443 -16.950 -17.319 1.00 87.62 190 ALA A O 1
ATOM 1467 N N . PHE A 1 191 ? 10.376 -14.926 -17.587 1.00 89.69 191 PHE A N 1
ATOM 1468 C CA . PHE A 1 191 ? 10.256 -14.541 -16.185 1.00 89.69 191 PHE A CA 1
ATOM 1469 C C . PHE A 1 191 ? 8.785 -14.407 -15.761 1.00 89.69 191 PHE A C 1
ATOM 1471 O O . PHE A 1 191 ? 8.374 -14.929 -14.726 1.00 89.69 191 PHE A O 1
ATOM 1478 N N . ILE A 1 192 ? 7.939 -13.804 -16.603 1.00 90.62 192 ILE A N 1
ATOM 1479 C CA . ILE A 1 192 ? 6.492 -13.707 -16.340 1.00 90.62 192 ILE A CA 1
ATOM 1480 C C . ILE A 1 192 ? 5.840 -15.098 -16.256 1.00 90.62 192 ILE A C 1
ATOM 1482 O O . ILE A 1 192 ? 4.941 -15.327 -15.439 1.00 90.62 192 ILE A O 1
ATOM 1486 N N . VAL A 1 193 ? 6.300 -16.055 -17.068 1.00 91.19 193 VAL A N 1
ATOM 1487 C CA . VAL A 1 193 ? 5.854 -17.454 -16.995 1.00 91.19 193 VAL A CA 1
ATOM 1488 C C . VAL A 1 193 ? 6.216 -18.078 -15.648 1.00 91.19 193 VAL A C 1
ATOM 1490 O O . VAL A 1 193 ? 5.362 -18.730 -15.042 1.00 91.19 193 VAL A O 1
ATOM 1493 N N . GLU A 1 194 ? 7.436 -17.867 -15.158 1.00 92.75 194 GLU A N 1
ATOM 1494 C CA . GLU A 1 194 ? 7.887 -18.354 -13.849 1.00 92.75 194 GLU A CA 1
ATOM 1495 C C . GLU A 1 194 ? 7.062 -17.762 -12.703 1.00 92.75 194 GLU A C 1
ATOM 1497 O O . GLU A 1 194 ? 6.539 -18.514 -11.874 1.00 92.75 194 GLU A O 1
ATOM 1502 N N . VAL A 1 195 ? 6.848 -16.442 -12.712 1.00 92.75 195 VAL A N 1
ATOM 1503 C CA . VAL A 1 195 ? 6.016 -15.736 -11.726 1.00 92.75 195 VAL A CA 1
ATOM 1504 C C . VAL A 1 195 ? 4.599 -16.307 -11.697 1.00 92.75 195 VAL A C 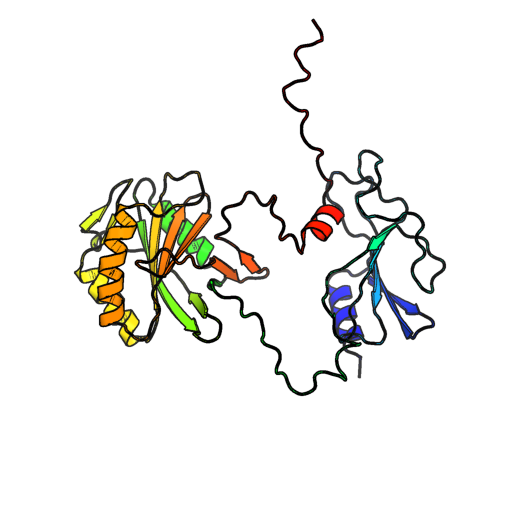1
ATOM 1506 O O . VAL A 1 195 ? 4.081 -16.669 -10.638 1.00 92.75 195 VAL A O 1
ATOM 1509 N N . ALA A 1 196 ? 3.974 -16.470 -12.864 1.00 91.44 196 ALA A N 1
ATOM 1510 C CA . ALA A 1 196 ? 2.625 -17.018 -12.961 1.00 91.44 196 ALA A CA 1
ATOM 1511 C C . ALA A 1 196 ? 2.553 -18.486 -12.504 1.00 91.44 196 ALA A C 1
ATOM 1513 O O . ALA A 1 196 ? 1.584 -18.903 -11.864 1.00 91.44 196 ALA A O 1
ATOM 1514 N N . ASN A 1 197 ? 3.581 -19.286 -12.808 1.00 92.31 197 ASN A N 1
ATOM 1515 C CA . ASN A 1 197 ? 3.668 -20.677 -12.371 1.00 92.31 197 ASN A CA 1
ATOM 1516 C C . ASN A 1 197 ? 3.775 -20.781 -10.849 1.00 92.31 197 ASN A C 1
ATOM 1518 O O . ASN A 1 197 ? 3.064 -21.595 -10.252 1.00 92.31 197 ASN A O 1
ATOM 1522 N N . ARG A 1 198 ? 4.617 -19.945 -10.232 1.00 93.50 198 ARG A N 1
ATOM 1523 C CA . ARG A 1 198 ? 4.787 -19.876 -8.778 1.00 93.50 198 ARG A CA 1
ATOM 1524 C C . ARG A 1 198 ? 3.505 -19.407 -8.097 1.00 93.50 198 ARG A C 1
ATOM 1526 O O . ARG A 1 198 ? 3.045 -20.064 -7.168 1.00 93.50 198 ARG A O 1
ATOM 1533 N N . ALA A 1 199 ? 2.861 -18.363 -8.617 1.00 92.31 199 ALA A N 1
ATOM 1534 C CA . ALA A 1 199 ? 1.573 -17.882 -8.118 1.00 92.31 199 ALA A CA 1
ATOM 1535 C C . ALA A 1 199 ? 0.491 -18.969 -8.151 1.00 92.31 199 ALA A C 1
ATOM 1537 O O . ALA A 1 199 ? -0.183 -19.213 -7.150 1.00 92.31 199 ALA A O 1
ATOM 1538 N N . ARG A 1 200 ? 0.378 -19.692 -9.276 1.00 93.06 200 ARG A N 1
ATOM 1539 C CA . ARG A 1 200 ? -0.553 -20.819 -9.419 1.00 93.06 200 ARG A CA 1
ATOM 1540 C C . ARG A 1 200 ? -0.265 -21.926 -8.405 1.00 93.06 200 ARG A C 1
ATOM 1542 O O . ARG A 1 200 ? -1.206 -22.440 -7.808 1.00 93.06 200 ARG A O 1
ATOM 1549 N N . ALA A 1 201 ? 1.002 -22.305 -8.233 1.00 92.00 201 ALA A N 1
ATOM 1550 C CA . ALA A 1 201 ? 1.401 -23.357 -7.298 1.00 92.00 201 ALA A CA 1
ATOM 1551 C C . ALA A 1 201 ? 1.080 -22.984 -5.842 1.00 92.00 201 ALA A C 1
ATOM 1553 O O . ALA A 1 201 ? 0.620 -23.827 -5.080 1.00 92.00 201 ALA A O 1
ATOM 1554 N N . LEU A 1 202 ? 1.267 -21.711 -5.484 1.00 89.31 202 LEU A N 1
ATOM 1555 C CA . LEU A 1 202 ? 0.973 -21.183 -4.151 1.00 89.31 202 LEU A CA 1
ATOM 1556 C C . LEU A 1 202 ? -0.512 -20.850 -3.939 1.00 89.31 202 LEU A C 1
ATOM 1558 O O . LEU A 1 202 ? -0.914 -20.586 -2.809 1.00 89.31 202 LEU A O 1
ATOM 1562 N N . GLY A 1 203 ? -1.320 -20.820 -5.005 1.00 89.94 203 GLY A N 1
ATOM 1563 C CA . GLY A 1 203 ? -2.696 -20.323 -4.951 1.00 89.94 203 GLY A CA 1
ATOM 1564 C C . GLY A 1 203 ? -2.777 -18.849 -4.545 1.00 89.94 203 GLY A C 1
ATOM 1565 O O . GLY A 1 203 ? -3.715 -18.465 -3.856 1.00 89.94 203 GLY A O 1
ATOM 1566 N N . ARG A 1 204 ? -1.776 -18.046 -4.925 1.00 92.69 204 ARG A N 1
ATOM 1567 C CA . ARG A 1 204 ? -1.633 -16.639 -4.533 1.00 92.69 204 ARG A CA 1
ATOM 1568 C C . ARG A 1 204 ? -1.875 -15.692 -5.702 1.00 92.69 204 ARG A C 1
ATOM 1570 O O . ARG A 1 204 ? -1.657 -16.034 -6.864 1.00 92.69 204 ARG A O 1
ATOM 1577 N N . SER A 1 205 ? -2.273 -14.479 -5.357 1.00 93.56 205 SER A N 1
ATOM 1578 C CA . SER A 1 205 ? -2.275 -13.322 -6.240 1.00 93.56 205 SER A CA 1
ATOM 1579 C C . SER A 1 205 ? -0.850 -12.853 -6.527 1.00 93.56 205 SER A C 1
ATOM 1581 O O . SER A 1 205 ? 0.066 -13.081 -5.738 1.00 93.56 205 SER A O 1
ATOM 1583 N N . VAL A 1 206 ? -0.675 -12.177 -7.660 1.00 94.94 206 VAL A N 1
ATOM 1584 C CA . VAL A 1 206 ? 0.595 -11.544 -8.053 1.00 94.94 206 VAL A CA 1
ATOM 1585 C C . VAL A 1 206 ? 0.407 -10.045 -7.962 1.00 94.94 206 VAL A C 1
ATOM 1587 O O . VAL A 1 206 ? -0.595 -9.533 -8.460 1.00 94.94 206 VAL A O 1
ATOM 1590 N N . VAL A 1 207 ? 1.367 -9.365 -7.350 1.00 95.75 207 VAL A N 1
ATOM 1591 C CA . VAL A 1 207 ? 1.491 -7.911 -7.356 1.00 95.75 207 VAL A CA 1
ATOM 1592 C C . VAL A 1 207 ? 2.742 -7.583 -8.158 1.00 95.75 207 VAL A C 1
ATOM 1594 O O . VAL A 1 207 ? 3.851 -7.878 -7.714 1.00 95.75 207 VAL A O 1
ATOM 1597 N N . LEU A 1 208 ? 2.561 -7.035 -9.357 1.00 93.81 208 LEU A N 1
ATOM 1598 C CA . LEU A 1 208 ? 3.674 -6.534 -10.158 1.00 93.81 208 LEU A CA 1
ATOM 1599 C C . LEU A 1 208 ? 3.998 -5.116 -9.706 1.00 93.81 208 LEU A C 1
ATOM 1601 O O . LEU A 1 208 ? 3.102 -4.279 -9.625 1.00 93.81 208 LEU A O 1
ATOM 1605 N N . VAL A 1 209 ? 5.263 -4.870 -9.393 1.00 94.19 209 VAL A N 1
ATOM 1606 C CA . VAL A 1 209 ? 5.750 -3.584 -8.900 1.00 94.19 209 VAL A CA 1
ATOM 1607 C C . VAL A 1 209 ? 6.679 -2.978 -9.943 1.00 94.19 209 VAL A C 1
ATOM 1609 O O . VAL A 1 209 ? 7.517 -3.701 -10.473 1.00 94.19 209 VAL A O 1
ATOM 1612 N N . HIS A 1 210 ? 6.568 -1.684 -10.226 1.00 91.56 210 HIS A N 1
ATOM 1613 C CA . HIS A 1 210 ? 7.595 -0.935 -10.957 1.00 91.56 210 HIS A CA 1
ATOM 1614 C C . HIS A 1 210 ? 7.840 0.433 -10.311 1.00 91.56 210 HIS A C 1
ATOM 1616 O O . HIS A 1 210 ? 7.044 0.894 -9.489 1.00 91.56 210 HIS A O 1
ATOM 1622 N N . THR A 1 211 ? 8.965 1.064 -10.634 1.00 89.06 211 THR A N 1
ATOM 1623 C CA . THR A 1 211 ? 9.348 2.369 -10.085 1.00 89.06 211 THR A CA 1
ATOM 1624 C C . THR A 1 211 ? 9.353 3.445 -11.157 1.00 89.06 211 THR A C 1
ATOM 1626 O O . THR A 1 211 ? 9.946 3.216 -12.203 1.00 89.06 211 THR A O 1
ATOM 1629 N N . HIS A 1 212 ? 8.865 4.639 -10.828 1.00 86.88 212 HIS A N 1
ATOM 1630 C CA . HIS A 1 212 ? 9.145 5.875 -11.558 1.00 86.88 212 HIS A CA 1
ATOM 1631 C C . HIS A 1 212 ? 10.151 6.715 -10.749 1.00 86.88 212 HIS A C 1
ATOM 1633 O O . HIS A 1 212 ? 9.752 7.497 -9.878 1.00 86.88 212 HIS A O 1
ATOM 1639 N N . PRO A 1 213 ? 11.469 6.540 -10.961 1.00 77.62 213 PRO A N 1
ATOM 1640 C CA . PRO A 1 213 ? 12.497 7.113 -10.088 1.00 77.62 213 PRO A CA 1
ATOM 1641 C C . PRO A 1 213 ? 12.577 8.646 -10.152 1.00 77.62 213 PRO A C 1
ATOM 1643 O O . PRO A 1 213 ? 12.988 9.273 -9.175 1.00 77.62 213 PRO A O 1
ATOM 1646 N N . PHE A 1 214 ? 12.163 9.249 -11.271 1.00 74.38 214 PHE A N 1
ATOM 1647 C CA . PHE A 1 214 ? 1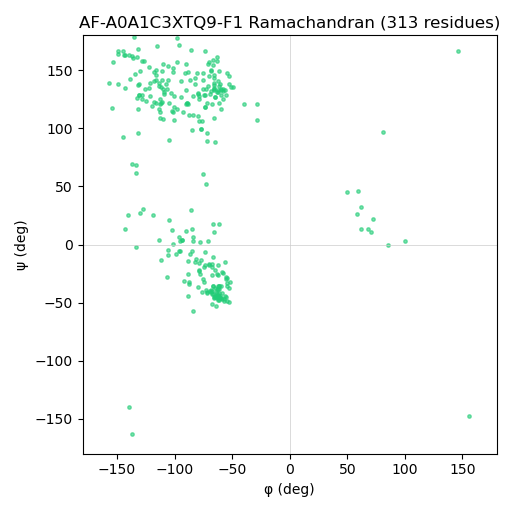2.193 10.700 -11.488 1.00 74.38 214 PHE A CA 1
ATOM 1648 C C . PHE A 1 214 ? 10.879 11.411 -11.160 1.00 74.38 214 PHE A C 1
ATOM 1650 O O . PHE A 1 214 ? 10.816 12.641 -11.214 1.00 74.38 214 PHE A O 1
ATOM 1657 N N . GLU A 1 215 ? 9.822 10.669 -10.822 1.00 74.88 215 GLU A N 1
ATOM 1658 C CA . GLU A 1 215 ? 8.538 11.273 -10.496 1.00 74.88 215 GLU A CA 1
ATOM 1659 C C . GLU A 1 215 ? 8.593 11.884 -9.087 1.00 74.88 215 GLU A C 1
ATOM 1661 O O . GLU A 1 215 ? 8.619 11.188 -8.071 1.00 74.88 215 GLU A O 1
ATOM 1666 N N . GLN A 1 216 ? 8.656 13.219 -9.040 1.00 67.81 216 GLN A N 1
ATOM 1667 C CA . GLN A 1 216 ? 8.723 13.999 -7.796 1.00 67.81 216 GLN A CA 1
ATOM 1668 C C . GLN A 1 216 ? 7.357 14.146 -7.110 1.00 67.81 216 GLN A C 1
ATOM 1670 O O . GLN A 1 216 ? 7.284 14.519 -5.941 1.00 67.81 216 GLN A O 1
ATOM 1675 N N . SER A 1 217 ? 6.275 13.864 -7.838 1.00 73.69 217 SER A N 1
ATOM 1676 C CA . SER A 1 217 ? 4.922 13.738 -7.305 1.00 73.69 217 SER A CA 1
ATOM 1677 C C . SER A 1 217 ? 4.574 12.277 -7.032 1.00 73.69 217 SER A C 1
ATOM 1679 O O . SER A 1 217 ? 5.303 11.348 -7.388 1.00 73.69 217 SER A O 1
ATOM 1681 N N . HIS A 1 218 ? 3.430 12.060 -6.391 1.00 77.69 218 HIS A N 1
ATOM 1682 C CA . HIS A 1 218 ? 2.842 10.731 -6.290 1.00 77.69 218 HIS A CA 1
ATOM 1683 C C . HIS A 1 218 ? 2.707 10.083 -7.666 1.00 77.69 218 HIS A C 1
ATOM 1685 O O . HIS A 1 218 ? 2.265 10.750 -8.608 1.00 77.69 218 HIS A O 1
ATOM 1691 N N . PRO A 1 219 ? 3.033 8.786 -7.762 1.00 83.31 219 PRO A N 1
ATOM 1692 C CA . PRO A 1 219 ? 3.191 8.158 -9.049 1.00 83.31 219 PRO A CA 1
ATOM 1693 C C . PRO A 1 219 ? 1.860 7.994 -9.771 1.00 83.31 219 PRO A C 1
ATOM 1695 O O . PRO A 1 219 ? 0.812 7.722 -9.158 1.00 83.31 219 PRO A O 1
ATOM 1698 N N . ARG A 1 220 ? 1.913 8.125 -11.094 1.00 85.44 220 ARG A N 1
ATOM 1699 C CA . ARG A 1 220 ? 0.787 7.867 -11.993 1.00 85.44 220 ARG A CA 1
ATOM 1700 C C . ARG A 1 220 ? 1.159 6.787 -12.989 1.00 85.44 220 ARG A C 1
ATOM 1702 O O . ARG A 1 220 ? 2.245 6.812 -13.543 1.00 85.44 220 ARG A O 1
ATOM 1709 N N . PHE A 1 221 ? 0.220 5.887 -13.255 1.00 82.38 221 PHE A N 1
ATOM 1710 C CA . PHE A 1 221 ? 0.371 4.929 -14.344 1.00 82.38 221 PHE A CA 1
ATOM 1711 C C . PHE A 1 221 ? 0.366 5.665 -15.687 1.00 82.38 221 PHE A C 1
ATOM 1713 O O . PHE A 1 221 ? -0.474 6.542 -15.921 1.00 82.38 221 PHE A O 1
ATOM 1720 N N . SER A 1 222 ? 1.310 5.315 -16.552 1.00 80.44 222 SER A N 1
ATOM 1721 C CA . SER A 1 222 ? 1.424 5.830 -17.908 1.00 80.44 222 SER A CA 1
ATOM 1722 C C . SER A 1 222 ? 0.557 5.029 -18.888 1.00 80.44 222 SER A C 1
ATOM 1724 O O . SER A 1 222 ? 0.102 3.918 -18.611 1.00 80.44 222 SER A O 1
ATOM 1726 N N . ALA A 1 223 ? 0.372 5.564 -20.097 1.00 75.75 223 ALA A N 1
ATOM 1727 C CA . ALA A 1 223 ? -0.309 4.839 -21.171 1.00 75.75 223 ALA A CA 1
ATOM 1728 C C . ALA A 1 223 ? 0.441 3.558 -21.599 1.00 75.75 223 ALA A C 1
ATOM 1730 O O . ALA A 1 223 ? -0.175 2.628 -22.121 1.00 75.75 223 ALA A O 1
ATOM 1731 N N . VAL A 1 224 ? 1.763 3.504 -21.393 1.00 75.25 224 VAL A N 1
ATOM 1732 C CA . VAL A 1 224 ? 2.577 2.313 -21.676 1.00 75.25 224 VAL A CA 1
ATOM 1733 C C . VAL A 1 224 ? 2.278 1.223 -20.646 1.00 75.25 224 VAL A C 1
ATOM 1735 O O . VAL A 1 224 ? 2.059 0.072 -21.031 1.00 75.25 224 VAL A O 1
ATOM 1738 N N . ASP A 1 225 ? 2.156 1.601 -19.372 1.00 80.38 225 ASP A N 1
ATOM 1739 C CA . ASP A 1 225 ? 1.771 0.684 -18.293 1.00 80.38 225 ASP A CA 1
ATOM 1740 C C . ASP A 1 225 ? 0.384 0.104 -18.541 1.00 80.38 225 ASP A C 1
ATOM 1742 O O . ASP A 1 225 ? 0.194 -1.106 -18.455 1.00 80.38 225 ASP A O 1
ATOM 1746 N N . ASP A 1 226 ? -0.581 0.943 -18.928 1.00 81.31 226 ASP A N 1
ATOM 1747 C CA . ASP A 1 226 ? -1.944 0.511 -19.251 1.00 81.31 226 ASP A CA 1
ATOM 1748 C C . ASP A 1 226 ? -1.959 -0.589 -20.323 1.00 81.31 226 ASP A C 1
ATOM 1750 O O . ASP A 1 226 ? -2.604 -1.630 -20.156 1.00 81.31 226 ASP A O 1
ATOM 1754 N N . LEU A 1 227 ? -1.224 -0.382 -21.421 1.00 75.81 227 LEU A N 1
ATOM 1755 C CA . LEU A 1 227 ? -1.152 -1.339 -22.526 1.00 75.81 227 LEU A CA 1
ATOM 1756 C C . LEU A 1 227 ? -0.468 -2.646 -22.108 1.00 75.81 227 LEU A C 1
ATOM 1758 O O . LEU A 1 227 ? -0.983 -3.731 -22.405 1.00 75.81 227 LEU A O 1
ATOM 1762 N N . GLY A 1 228 ? 0.663 -2.557 -21.402 1.00 80.06 228 GLY A N 1
ATOM 1763 C CA . GLY A 1 228 ? 1.385 -3.727 -20.901 1.00 80.06 228 GLY A CA 1
ATOM 1764 C C . GLY A 1 228 ? 0.547 -4.534 -19.907 1.00 80.06 228 GLY A C 1
ATOM 1765 O O . GLY A 1 228 ? 0.440 -5.762 -20.005 1.00 80.06 228 GLY A O 1
ATOM 1766 N N . GLU A 1 229 ? -0.128 -3.848 -18.989 1.00 87.44 229 GLU A N 1
ATOM 1767 C CA . GLU A 1 229 ? -0.954 -4.463 -17.960 1.00 87.44 229 GLU A CA 1
ATOM 1768 C C . GLU A 1 229 ? -2.188 -5.177 -18.517 1.00 87.44 229 GLU A C 1
ATOM 1770 O O . GLU A 1 229 ? -2.551 -6.228 -17.992 1.00 87.44 229 GLU A O 1
ATOM 1775 N N . VAL A 1 230 ? -2.830 -4.678 -19.581 1.00 83.88 230 VAL A N 1
ATOM 1776 C CA . VAL A 1 230 ? -3.975 -5.371 -20.207 1.00 83.88 230 VAL A CA 1
ATOM 1777 C C . VAL A 1 230 ? -3.562 -6.754 -20.722 1.00 83.88 230 VAL A C 1
ATOM 1779 O O . VAL A 1 230 ? -4.255 -7.751 -20.475 1.00 83.88 230 VAL A O 1
ATOM 1782 N N . ALA A 1 231 ? -2.409 -6.844 -21.392 1.00 82.75 231 ALA A N 1
ATOM 1783 C CA . ALA A 1 231 ? -1.878 -8.114 -21.880 1.00 82.75 231 ALA A CA 1
ATOM 1784 C C . ALA A 1 231 ? -1.496 -9.054 -20.720 1.00 82.75 231 ALA A C 1
ATOM 1786 O O . ALA A 1 231 ? -1.876 -10.234 -20.717 1.00 82.75 231 ALA A O 1
ATOM 1787 N N . LEU A 1 232 ? -0.807 -8.523 -19.703 1.00 87.38 232 LEU A N 1
ATOM 1788 C CA . LEU A 1 232 ? -0.394 -9.269 -18.511 1.00 87.38 232 LEU A CA 1
ATOM 1789 C C . LEU A 1 232 ? -1.592 -9.776 -17.702 1.00 87.38 232 LEU A C 1
ATOM 1791 O O . LEU A 1 232 ? -1.601 -10.934 -17.284 1.00 87.38 232 LEU A O 1
ATOM 1795 N N . ALA A 1 233 ? -2.636 -8.963 -17.541 1.00 88.19 233 ALA A N 1
ATOM 1796 C CA . ALA A 1 233 ? -3.862 -9.328 -16.842 1.00 88.19 233 ALA A CA 1
ATOM 1797 C C . ALA A 1 233 ? -4.537 -10.540 -17.492 1.00 88.19 233 ALA A C 1
ATOM 1799 O O . ALA A 1 233 ? -4.909 -11.497 -16.808 1.00 88.19 233 ALA A O 1
ATOM 1800 N N . GLY A 1 234 ? -4.659 -10.529 -18.824 1.00 87.38 234 GLY A N 1
ATOM 1801 C CA . GLY A 1 234 ? -5.216 -11.650 -19.575 1.00 87.38 234 GLY A CA 1
ATOM 1802 C C . GLY A 1 234 ? -4.398 -12.932 -19.398 1.00 87.38 234 GLY A C 1
ATOM 1803 O O . GLY A 1 234 ? -4.967 -14.011 -19.227 1.00 87.38 234 GLY A O 1
ATOM 1804 N N . TYR A 1 235 ? -3.069 -12.826 -19.412 1.00 89.38 235 TYR A N 1
ATOM 1805 C CA . TYR A 1 235 ? -2.182 -13.968 -19.203 1.00 89.38 235 TYR A CA 1
ATOM 1806 C C . TYR A 1 235 ? -2.266 -14.526 -17.773 1.00 89.38 235 TYR A C 1
ATOM 1808 O O . TYR A 1 235 ? -2.501 -15.725 -17.596 1.00 89.38 235 TYR A O 1
ATOM 1816 N N . LEU A 1 236 ? -2.138 -13.668 -16.757 1.00 89.88 236 LEU A N 1
ATOM 1817 C CA . LEU A 1 236 ? -2.148 -14.059 -15.348 1.00 89.88 236 LEU A CA 1
ATOM 1818 C C . LEU A 1 236 ? -3.483 -14.686 -14.942 1.00 89.88 236 LEU A C 1
ATOM 1820 O O . LEU A 1 236 ? -3.476 -15.776 -14.377 1.00 89.88 236 LEU A O 1
ATOM 1824 N N . ARG 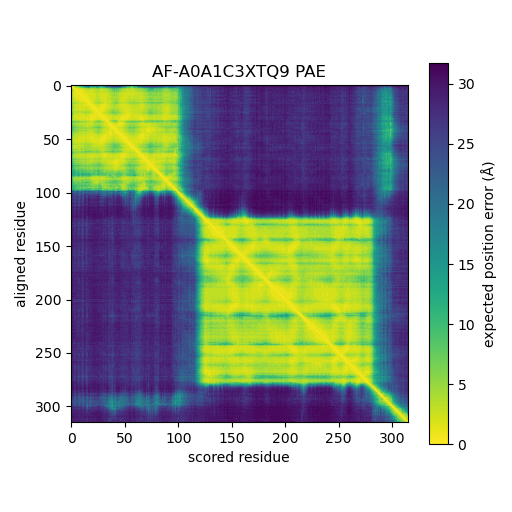A 1 237 ? -4.623 -14.106 -15.341 1.00 90.88 237 ARG A N 1
ATOM 1825 C CA . ARG A 1 237 ? -5.952 -14.683 -15.056 1.00 90.88 237 ARG A CA 1
ATOM 1826 C C . ARG A 1 237 ? -6.132 -16.079 -15.655 1.00 90.88 237 ARG A C 1
ATOM 1828 O O . ARG A 1 237 ? -6.760 -16.932 -15.039 1.00 90.88 237 ARG A O 1
ATOM 1835 N N . ARG A 1 238 ? -5.566 -16.352 -16.839 1.00 90.69 238 ARG A N 1
ATOM 1836 C CA . ARG A 1 238 ? -5.597 -17.704 -17.429 1.00 90.69 238 ARG A CA 1
ATOM 1837 C C . ARG A 1 238 ? -4.664 -18.669 -16.704 1.00 90.69 238 ARG A C 1
ATOM 1839 O O . ARG A 1 238 ? -4.991 -19.844 -16.552 1.00 90.69 238 ARG A O 1
ATOM 1846 N N . ARG A 1 239 ? -3.481 -18.200 -16.303 1.00 90.25 239 ARG A N 1
ATOM 1847 C CA . ARG A 1 239 ? -2.417 -19.060 -15.774 1.00 90.25 239 ARG A CA 1
ATOM 1848 C C . ARG A 1 239 ? -2.518 -19.297 -14.267 1.00 90.25 239 ARG A C 1
ATOM 1850 O O . ARG A 1 239 ? -2.164 -20.384 -13.827 1.00 90.25 239 ARG A O 1
ATOM 1857 N N . ALA A 1 240 ? -3.020 -18.339 -13.499 1.00 89.75 240 ALA A N 1
ATOM 1858 C CA . ALA A 1 240 ? -3.179 -18.378 -12.048 1.00 89.75 240 ALA A CA 1
ATOM 1859 C C . ALA A 1 240 ? -4.590 -17.888 -11.632 1.00 89.75 240 ALA A C 1
ATOM 1861 O O . ALA A 1 240 ? -4.717 -16.934 -10.873 1.00 89.75 240 ALA A O 1
ATOM 1862 N N . PRO A 1 241 ? -5.670 -18.569 -12.068 1.00 86.38 241 PRO A N 1
ATOM 1863 C CA . PRO A 1 241 ? -7.052 -18.071 -11.970 1.00 86.38 241 PRO A CA 1
ATOM 1864 C C . PRO A 1 241 ? -7.602 -17.926 -10.545 1.00 86.38 241 PRO A C 1
ATOM 1866 O O . PRO A 1 241 ? -8.691 -17.398 -10.364 1.00 86.38 241 PRO A O 1
ATOM 1869 N N . LYS A 1 242 ? -6.900 -18.453 -9.536 1.00 81.94 242 LYS A N 1
ATOM 1870 C CA . LYS A 1 242 ? -7.331 -18.383 -8.133 1.00 81.94 242 LYS A CA 1
ATOM 1871 C C . LYS A 1 242 ? -6.977 -17.052 -7.462 1.00 81.94 242 LYS A C 1
ATOM 1873 O O . LYS A 1 242 ? -7.486 -16.799 -6.379 1.00 81.94 242 LYS A O 1
ATOM 1878 N N . GLY A 1 243 ? -6.086 -16.259 -8.058 1.00 79.81 243 GLY A N 1
ATOM 1879 C CA . GLY A 1 243 ? -5.646 -14.982 -7.505 1.00 79.81 243 GLY A CA 1
ATOM 1880 C C . GLY A 1 243 ? -6.237 -13.790 -8.254 1.00 79.81 243 GLY A C 1
ATOM 1881 O O . GLY A 1 243 ? -6.301 -13.783 -9.479 1.00 79.81 243 GLY A O 1
ATOM 1882 N N . GLU A 1 244 ? -6.600 -12.747 -7.513 1.00 89.50 244 GLU A N 1
ATOM 1883 C CA . GLU A 1 244 ? -6.849 -11.409 -8.052 1.00 89.50 244 GLU A CA 1
ATOM 1884 C C . GLU A 1 244 ? -5.539 -10.617 -8.091 1.00 89.50 244 GLU A C 1
ATOM 1886 O O . GLU A 1 244 ? -4.970 -10.305 -7.043 1.00 89.50 244 GLU A O 1
ATOM 1891 N N . HIS A 1 245 ? -5.032 -10.339 -9.290 1.00 94.38 245 HIS A N 1
ATOM 1892 C CA . HIS A 1 245 ? -3.709 -9.750 -9.504 1.00 94.38 245 HIS A CA 1
ATOM 1893 C C . HIS A 1 245 ? -3.737 -8.215 -9.496 1.00 94.38 245 HIS A C 1
ATOM 1895 O O . HIS A 1 245 ? -4.704 -7.591 -9.940 1.00 94.38 245 HIS A O 1
ATOM 1901 N N . LEU A 1 246 ? -2.646 -7.608 -9.036 1.00 95.56 246 LEU A N 1
ATOM 1902 C CA . LEU A 1 246 ? -2.504 -6.164 -8.874 1.00 95.56 246 LEU A CA 1
ATOM 1903 C C . LEU A 1 246 ? -1.250 -5.638 -9.577 1.00 95.56 246 LEU A C 1
ATOM 1905 O O . LEU A 1 246 ? -0.284 -6.374 -9.790 1.00 95.56 246 LEU A O 1
ATOM 1909 N N . ALA A 1 247 ? -1.271 -4.345 -9.873 1.00 93.94 247 ALA A N 1
ATOM 1910 C CA . ALA A 1 247 ? -0.111 -3.553 -10.246 1.00 93.94 247 ALA A CA 1
ATOM 1911 C C . ALA A 1 247 ? 0.124 -2.469 -9.184 1.00 93.94 247 ALA A C 1
ATOM 1913 O O . ALA A 1 247 ? -0.833 -1.912 -8.639 1.00 93.94 247 ALA A O 1
ATOM 1914 N N . LEU A 1 248 ? 1.387 -2.196 -8.876 1.00 94.44 248 LEU A N 1
ATOM 1915 C CA . LEU A 1 248 ? 1.844 -1.196 -7.917 1.00 94.44 248 LEU A CA 1
ATOM 1916 C C . LEU A 1 248 ? 2.960 -0.377 -8.567 1.00 94.44 248 LEU A C 1
ATOM 1918 O O . LEU A 1 248 ? 3.957 -0.935 -9.009 1.00 94.44 248 LEU A O 1
ATOM 1922 N N . VAL A 1 249 ? 2.814 0.939 -8.581 1.00 91.88 249 VAL A N 1
ATOM 1923 C CA . VAL A 1 249 ? 3.880 1.860 -8.977 1.00 91.88 249 VAL A CA 1
ATOM 1924 C C . VAL A 1 249 ? 4.417 2.582 -7.745 1.00 91.88 249 VAL A C 1
ATOM 1926 O O . VAL A 1 249 ? 3.651 2.970 -6.854 1.00 91.88 249 VAL A O 1
ATOM 1929 N N . LEU A 1 250 ? 5.738 2.728 -7.677 1.00 90.69 250 LEU A N 1
ATOM 1930 C CA . LEU A 1 250 ? 6.465 3.398 -6.599 1.00 90.69 250 LEU A CA 1
ATOM 1931 C C . LEU A 1 250 ? 7.224 4.615 -7.140 1.00 90.69 250 LEU A C 1
ATOM 1933 O O . LEU A 1 250 ? 7.847 4.540 -8.193 1.00 90.69 250 LEU A O 1
ATOM 1937 N N . SER A 1 251 ? 7.246 5.708 -6.385 1.00 86.69 251 SER A N 1
ATOM 1938 C CA . SER A 1 251 ? 8.164 6.833 -6.598 1.00 86.69 251 SER A CA 1
ATOM 1939 C C . SER A 1 251 ? 8.763 7.282 -5.266 1.00 86.69 251 SER A C 1
ATOM 1941 O O . SER A 1 251 ? 8.426 6.749 -4.205 1.00 86.69 251 SER A O 1
ATOM 1943 N N . GLN A 1 252 ? 9.641 8.287 -5.294 1.00 82.25 252 GLN A N 1
ATOM 1944 C CA . GLN A 1 252 ? 10.167 8.890 -4.063 1.00 82.25 252 GLN A CA 1
ATOM 1945 C C . GLN A 1 252 ? 9.067 9.549 -3.213 1.00 82.25 252 GLN A C 1
ATOM 1947 O O . GLN A 1 252 ? 9.207 9.645 -1.995 1.00 82.25 252 GLN A O 1
ATOM 1952 N N . ALA A 1 253 ? 7.973 9.988 -3.842 1.00 78.69 253 ALA A N 1
ATOM 1953 C CA . ALA A 1 253 ? 6.876 10.682 -3.173 1.00 78.69 253 ALA A CA 1
ATOM 1954 C C . ALA A 1 253 ? 5.792 9.740 -2.620 1.00 78.69 253 ALA A C 1
ATOM 1956 O O . ALA A 1 253 ? 4.964 10.172 -1.822 1.00 78.69 253 ALA A O 1
ATOM 1957 N N . GLY A 1 254 ? 5.770 8.462 -3.016 1.00 86.81 254 GLY A N 1
ATOM 1958 C CA . GLY A 1 254 ? 4.785 7.509 -2.509 1.00 86.81 254 GLY A CA 1
ATOM 1959 C C . GLY A 1 254 ? 4.529 6.332 -3.439 1.00 86.81 254 GLY A C 1
ATOM 1960 O O . GLY A 1 254 ? 5.418 5.859 -4.143 1.00 86.81 254 GLY A O 1
ATOM 1961 N N . CYS A 1 255 ? 3.293 5.835 -3.429 1.00 90.19 255 CYS A N 1
ATOM 1962 C CA . CYS A 1 255 ? 2.891 4.703 -4.255 1.00 90.19 255 CYS A CA 1
ATOM 1963 C C . CYS A 1 255 ? 1.457 4.825 -4.770 1.00 90.19 255 CYS A C 1
ATOM 1965 O O . CYS A 1 255 ? 0.652 5.581 -4.224 1.00 90.19 255 CYS A O 1
ATOM 1967 N N . ARG A 1 256 ? 1.124 4.038 -5.794 1.00 92.06 256 ARG A N 1
ATOM 1968 C CA . ARG A 1 256 ? -0.249 3.850 -6.273 1.00 92.06 256 ARG A CA 1
ATOM 1969 C C . ARG A 1 256 ? -0.447 2.409 -6.717 1.00 92.06 256 ARG A C 1
ATOM 1971 O O . ARG A 1 256 ? 0.395 1.868 -7.425 1.00 92.06 256 ARG A O 1
ATOM 1978 N N . ALA A 1 257 ? -1.555 1.788 -6.318 1.00 93.50 257 ALA A N 1
ATOM 1979 C CA . ALA A 1 257 ? -1.900 0.438 -6.749 1.00 93.50 257 ALA A CA 1
ATOM 1980 C C . ALA A 1 257 ? -3.253 0.392 -7.450 1.00 93.50 257 ALA A C 1
ATOM 1982 O O . ALA A 1 257 ? -4.150 1.190 -7.172 1.00 93.50 257 ALA A O 1
ATOM 1983 N N . ARG A 1 258 ? -3.410 -0.589 -8.333 1.00 92.75 258 ARG A N 1
ATOM 1984 C CA . ARG A 1 258 ? -4.663 -0.887 -9.028 1.00 92.75 258 ARG A CA 1
ATOM 1985 C C . ARG A 1 258 ? -4.778 -2.368 -9.345 1.00 92.75 258 ARG A C 1
ATOM 1987 O O . ARG A 1 258 ? -3.790 -3.103 -9.320 1.00 92.75 258 ARG A O 1
ATOM 1994 N N . ARG A 1 259 ? -5.987 -2.822 -9.669 1.00 93.44 259 ARG A N 1
ATOM 1995 C CA . ARG A 1 259 ? -6.173 -4.156 -10.252 1.00 93.44 259 ARG A CA 1
ATOM 1996 C C . ARG A 1 259 ? -5.592 -4.170 -11.659 1.00 93.44 259 ARG A C 1
ATOM 1998 O O . ARG A 1 259 ? -5.922 -3.298 -12.463 1.00 93.44 259 ARG A O 1
ATOM 2005 N N . ILE A 1 260 ? -4.756 -5.165 -11.950 1.00 91.44 260 ILE A N 1
ATOM 2006 C CA . ILE A 1 260 ? -3.963 -5.179 -13.182 1.00 91.44 260 ILE A CA 1
ATOM 2007 C C . ILE A 1 260 ? -4.852 -5.116 -14.435 1.00 91.44 260 ILE A C 1
ATOM 2009 O O . ILE A 1 260 ? -5.846 -5.848 -14.560 1.00 91.44 260 ILE A O 1
ATOM 2013 N N . GLY A 1 261 ? -4.488 -4.224 -15.358 1.00 86.06 261 GLY A N 1
ATOM 2014 C CA . GLY A 1 261 ? -5.181 -4.027 -16.633 1.00 86.06 261 GLY A CA 1
ATOM 2015 C C . GLY A 1 261 ? -6.536 -3.332 -16.491 1.00 86.06 261 GLY A C 1
ATOM 2016 O O . GLY A 1 261 ? -7.409 -3.508 -17.340 1.00 86.06 261 GLY A O 1
ATOM 2017 N N . THR A 1 262 ? -6.750 -2.601 -15.394 1.00 89.50 262 THR A N 1
ATOM 2018 C CA . THR A 1 262 ? -7.972 -1.830 -15.134 1.00 89.50 262 THR A CA 1
ATOM 2019 C C . THR A 1 262 ? -7.636 -0.478 -14.509 1.00 89.50 262 THR A C 1
ATOM 2021 O O . THR A 1 262 ? -6.575 -0.314 -13.919 1.00 89.50 262 THR A O 1
ATOM 2024 N N . ALA A 1 263 ? -8.579 0.464 -14.541 1.00 85.88 263 ALA A N 1
ATOM 2025 C CA . ALA A 1 263 ? -8.476 1.726 -13.804 1.00 85.88 263 ALA A CA 1
ATOM 2026 C C . ALA A 1 263 ? -8.929 1.616 -12.330 1.00 85.88 263 ALA A C 1
ATOM 2028 O O . ALA A 1 263 ? -9.053 2.629 -11.646 1.00 85.88 263 ALA A O 1
ATOM 2029 N N . GLN A 1 264 ? -9.239 0.409 -11.836 1.00 87.50 264 GLN A N 1
ATOM 2030 C CA . GLN A 1 264 ? -9.742 0.228 -10.477 1.00 87.50 264 GLN A CA 1
ATOM 2031 C C . GLN A 1 264 ? -8.596 0.324 -9.468 1.00 87.50 264 GLN A C 1
ATOM 2033 O O . GLN A 1 264 ? -7.871 -0.649 -9.241 1.00 87.50 264 GLN A O 1
ATOM 2038 N N . GLU A 1 265 ? -8.458 1.495 -8.853 1.00 89.25 265 GLU A N 1
ATOM 2039 C CA . GLU A 1 265 ? -7.468 1.740 -7.808 1.00 89.25 265 GLU A CA 1
ATOM 2040 C C . GLU A 1 265 ? -7.738 0.914 -6.550 1.00 89.25 265 GLU A C 1
ATOM 2042 O O . GLU A 1 265 ? -8.881 0.642 -6.170 1.00 89.25 265 GLU A O 1
ATOM 2047 N N . VAL A 1 266 ? -6.649 0.520 -5.899 1.00 89.50 266 VAL A N 1
ATOM 2048 C CA . VAL A 1 266 ? -6.656 -0.248 -4.659 1.00 89.50 266 VAL A CA 1
ATOM 2049 C C . VAL A 1 266 ? -5.838 0.531 -3.630 1.00 89.50 266 VAL A C 1
ATOM 2051 O O . VAL A 1 266 ? -4.671 0.828 -3.890 1.00 89.50 266 VAL A O 1
ATOM 2054 N N . PRO A 1 267 ? -6.406 0.873 -2.459 1.00 90.00 267 PRO A N 1
ATOM 2055 C CA . PRO A 1 267 ? -5.663 1.602 -1.443 1.00 90.00 267 PRO A CA 1
ATOM 2056 C C . PRO A 1 267 ? -4.526 0.737 -0.891 1.00 90.00 267 PRO A C 1
ATOM 2058 O O . PRO A 1 267 ? -4.710 -0.461 -0.652 1.00 90.00 267 PRO A O 1
ATOM 2061 N N . VAL A 1 268 ? -3.361 1.348 -0.681 1.00 90.62 268 VAL A N 1
ATOM 2062 C CA . VAL A 1 268 ? -2.161 0.678 -0.169 1.00 90.62 268 VAL A CA 1
ATOM 2063 C C . VAL A 1 268 ? -1.946 1.059 1.283 1.00 90.62 268 VAL A C 1
ATOM 2065 O O . VAL A 1 268 ? -1.784 2.229 1.610 1.00 90.62 268 VAL A O 1
ATOM 2068 N N . TRP A 1 269 ? -1.905 0.064 2.152 1.00 88.69 269 TRP A N 1
ATOM 2069 C CA . TRP A 1 269 ? -1.779 0.219 3.589 1.00 88.69 269 TRP A CA 1
ATOM 2070 C C . TRP A 1 269 ? -0.480 -0.391 4.092 1.00 88.69 269 TRP A C 1
ATOM 2072 O O . TRP A 1 269 ? -0.050 -1.450 3.631 1.00 88.69 269 TRP A O 1
ATOM 2082 N N . GLN A 1 270 ? 0.087 0.231 5.114 1.00 87.12 270 GLN A N 1
ATOM 2083 C CA . GLN A 1 270 ? 1.128 -0.350 5.940 1.00 87.12 270 GLN A CA 1
ATOM 2084 C C . GLN A 1 270 ? 0.573 -0.677 7.321 1.00 87.12 270 GLN A C 1
ATOM 2086 O O . GLN A 1 270 ? -0.040 0.173 7.967 1.00 87.12 270 GLN A O 1
ATOM 2091 N N . ILE A 1 271 ? 0.804 -1.909 7.767 1.00 85.38 271 ILE A N 1
ATOM 2092 C CA . ILE A 1 271 ? 0.352 -2.432 9.054 1.00 85.38 271 ILE A CA 1
ATOM 2093 C C . ILE A 1 271 ? 1.571 -2.625 9.954 1.00 85.38 271 ILE A C 1
ATOM 2095 O O . ILE A 1 271 ? 2.368 -3.537 9.743 1.00 85.38 271 ILE A O 1
ATOM 2099 N N . GLY A 1 272 ? 1.711 -1.769 10.962 1.00 81.12 272 GLY A N 1
ATOM 2100 C CA . GLY A 1 272 ? 2.681 -1.915 12.048 1.00 81.12 272 GLY A CA 1
ATOM 2101 C C . GLY A 1 272 ? 2.050 -1.515 13.379 1.00 81.12 272 GLY A C 1
ATOM 2102 O O . GLY A 1 272 ? 0.868 -1.762 13.601 1.00 81.12 272 GLY A O 1
ATOM 2103 N N . GLU A 1 273 ? 2.801 -0.820 14.236 1.00 73.94 273 GLU A N 1
ATOM 2104 C CA . GLU A 1 273 ? 2.246 -0.181 15.448 1.00 73.94 273 GLU A CA 1
ATOM 2105 C C . GLU A 1 273 ? 1.135 0.832 15.130 1.00 73.94 273 GLU A C 1
ATOM 2107 O O . GLU A 1 273 ? 0.293 1.146 15.969 1.00 73.94 273 GLU A O 1
ATOM 2112 N N . ARG A 1 274 ? 1.148 1.360 13.904 1.00 76.44 274 ARG A N 1
ATOM 2113 C CA . ARG A 1 274 ? 0.115 2.225 13.345 1.00 76.44 274 ARG A CA 1
ATOM 2114 C C . ARG A 1 274 ? -0.294 1.699 11.977 1.00 76.44 274 ARG A C 1
ATOM 2116 O O . ARG A 1 274 ? 0.523 1.123 11.255 1.00 76.44 274 ARG A O 1
ATOM 2123 N N . LEU A 1 275 ? -1.555 1.932 11.630 1.00 76.56 275 LEU A N 1
ATOM 2124 C CA . LEU A 1 275 ? -2.070 1.718 10.285 1.00 76.56 275 LEU A CA 1
ATOM 2125 C C . LEU A 1 275 ? -1.856 3.001 9.473 1.00 76.56 275 LEU A C 1
ATOM 2127 O O . LEU A 1 275 ? -2.354 4.057 9.859 1.00 76.56 275 LEU A O 1
ATOM 2131 N N . VAL A 1 276 ? -1.110 2.917 8.371 1.00 82.94 276 VAL A N 1
ATOM 2132 C CA . VAL A 1 276 ? -0.768 4.074 7.525 1.00 82.94 276 VAL A CA 1
ATOM 2133 C C . VAL A 1 276 ? -1.263 3.838 6.101 1.00 82.94 276 VAL A C 1
ATOM 2135 O O . VAL A 1 276 ? -0.955 2.804 5.513 1.00 82.94 276 VAL A O 1
ATOM 2138 N N . LEU A 1 277 ? -2.017 4.786 5.539 1.00 84.50 277 LEU A N 1
ATOM 2139 C CA . LEU A 1 277 ? -2.415 4.777 4.127 1.00 84.50 277 LEU A CA 1
ATOM 2140 C C . LEU A 1 277 ? -1.294 5.393 3.278 1.00 84.50 277 LEU A C 1
ATOM 2142 O O . LEU A 1 277 ? -1.039 6.589 3.365 1.00 84.50 277 LEU A O 1
ATOM 2146 N N . LEU A 1 278 ? -0.633 4.576 2.461 1.00 83.56 278 LEU A N 1
ATOM 2147 C CA . LEU A 1 278 ? 0.528 4.946 1.644 1.00 83.56 278 LEU A CA 1
ATOM 2148 C C . LEU A 1 278 ? 0.154 5.501 0.263 1.00 83.56 278 LEU A C 1
ATOM 2150 O O . LEU A 1 278 ? 0.930 6.246 -0.330 1.00 83.56 278 LEU A O 1
ATOM 2154 N N . SER A 1 279 ? -1.017 5.135 -0.263 1.00 80.44 279 SER A N 1
ATOM 2155 C CA . SER A 1 279 ? -1.466 5.535 -1.605 1.00 80.44 279 SER A CA 1
ATOM 2156 C C . SER A 1 279 ? -2.263 6.843 -1.639 1.00 80.44 279 SER A C 1
ATOM 2158 O O . SER A 1 279 ? -2.936 7.130 -2.626 1.00 80.44 279 SER A O 1
ATOM 2160 N N . SER A 1 280 ? -2.275 7.607 -0.545 1.00 73.25 280 SER A N 1
ATOM 2161 C CA . SER A 1 280 ? -3.003 8.874 -0.470 1.00 73.25 280 SER A CA 1
ATOM 2162 C C . SER A 1 280 ? -2.203 9.975 -1.156 1.00 73.25 280 SER A C 1
ATOM 2164 O O . SER A 1 280 ? -1.210 10.419 -0.601 1.00 73.25 280 SER A O 1
ATOM 2166 N N . ASP A 1 281 ? -2.696 10.453 -2.299 1.00 52.19 281 ASP A N 1
ATOM 2167 C CA . ASP A 1 281 ? -2.115 11.488 -3.180 1.00 52.19 281 ASP A CA 1
ATOM 2168 C C . ASP A 1 281 ? -2.034 12.906 -2.562 1.00 52.19 281 ASP A C 1
ATOM 2170 O O . ASP A 1 281 ? -1.858 13.919 -3.235 1.00 52.19 281 ASP A O 1
ATOM 2174 N N . LYS A 1 282 ? -2.278 13.009 -1.258 1.00 43.56 282 LYS A N 1
ATOM 2175 C CA . LYS A 1 282 ? -2.494 14.269 -0.564 1.00 43.56 282 LYS A CA 1
ATOM 2176 C C . LYS A 1 282 ? -1.332 14.535 0.380 1.00 43.56 282 LYS A C 1
ATOM 2178 O O . LYS A 1 282 ? -1.153 13.814 1.357 1.00 43.56 282 LYS A O 1
ATOM 2183 N N . SER A 1 283 ? -0.676 15.679 0.169 1.00 35.84 283 SER A N 1
ATOM 2184 C CA . SER A 1 283 ? -0.469 16.652 1.246 1.00 35.84 283 SER A CA 1
ATOM 2185 C C . SER A 1 283 ? -1.613 16.513 2.248 1.00 35.84 283 SER A C 1
ATOM 2187 O O . SER A 1 283 ? -2.754 16.839 1.914 1.00 35.84 283 SER A O 1
ATOM 2189 N N . THR A 1 284 ? -1.368 15.951 3.425 1.00 34.75 284 THR A N 1
ATOM 2190 C CA . THR A 1 284 ? -2.429 15.610 4.378 1.00 34.75 284 THR A CA 1
ATOM 2191 C C . THR A 1 284 ? -3.021 16.861 5.061 1.00 34.75 284 THR A C 1
ATOM 2193 O O . THR A 1 284 ? -3.160 16.901 6.270 1.00 34.75 284 THR A O 1
ATOM 2196 N N . GLU A 1 285 ? -3.439 17.867 4.285 1.00 31.89 285 GLU A N 1
ATOM 2197 C CA . GLU A 1 285 ? -4.569 18.776 4.555 1.00 31.89 285 GLU A CA 1
ATOM 2198 C C . GLU A 1 285 ? -5.898 18.177 4.063 1.00 31.89 285 GLU A C 1
ATOM 2200 O O . GLU A 1 285 ? -6.868 18.830 3.690 1.00 31.89 285 GLU A O 1
ATOM 2205 N N . SER A 1 286 ? -5.957 16.860 4.076 1.00 34.41 286 SER A N 1
ATOM 2206 C CA . SER A 1 286 ? -7.202 16.134 4.189 1.00 34.41 286 SER A CA 1
ATOM 2207 C C . SER A 1 286 ? -6.933 15.086 5.237 1.00 34.41 286 SER A C 1
ATOM 2209 O O . SER A 1 286 ? -6.884 13.888 4.958 1.00 34.41 286 SER A O 1
ATOM 2211 N N . SER A 1 287 ? -6.762 15.585 6.459 1.00 36.34 287 SER A N 1
ATOM 2212 C CA . SER A 1 287 ? -7.431 14.978 7.593 1.00 36.34 287 SER A CA 1
ATOM 2213 C C . SER A 1 287 ? -8.716 14.331 7.086 1.00 36.34 287 SER A C 1
ATOM 2215 O O . SER A 1 287 ? -9.549 14.962 6.426 1.00 36.34 287 SER A O 1
ATOM 2217 N N . ASP A 1 288 ? -8.820 13.025 7.295 1.00 36.53 288 ASP A N 1
ATOM 2218 C CA . ASP A 1 288 ? -10.095 12.338 7.216 1.00 36.53 288 ASP A CA 1
ATOM 2219 C C . ASP A 1 288 ? -11.112 13.284 7.868 1.00 36.53 288 ASP A C 1
ATOM 2221 O O . ASP A 1 288 ? -10.895 13.706 9.005 1.00 36.53 288 ASP A O 1
ATOM 2225 N N . VAL A 1 289 ? -12.158 13.720 7.161 1.00 38.97 289 VAL A N 1
ATOM 2226 C CA . VAL A 1 289 ? -13.110 14.720 7.699 1.00 38.97 289 VAL A CA 1
ATOM 2227 C C . VAL A 1 289 ? -13.721 14.228 9.030 1.00 38.97 289 VAL A C 1
ATOM 2229 O O . VAL A 1 289 ? -14.250 15.011 9.814 1.00 38.97 289 VAL A O 1
ATOM 2232 N N . ARG A 1 290 ? -13.572 12.926 9.313 1.00 36.88 290 ARG A N 1
ATOM 2233 C CA . ARG A 1 290 ? -13.845 12.251 10.587 1.00 36.88 290 ARG A CA 1
ATOM 2234 C C . ARG A 1 290 ? -12.874 12.618 11.722 1.00 36.88 290 ARG A C 1
ATOM 2236 O O . ARG A 1 290 ? -13.324 12.844 12.834 1.00 36.88 290 ARG A O 1
ATOM 2243 N N . TYR A 1 291 ? -11.575 12.758 11.453 1.00 34.50 291 TYR A N 1
ATOM 2244 C CA . TYR A 1 291 ? -10.532 13.054 12.452 1.00 34.50 291 TYR A CA 1
ATOM 2245 C C . TYR A 1 291 ? -9.999 14.499 12.407 1.00 34.50 291 TYR A C 1
ATOM 2247 O O . TYR A 1 291 ? -9.219 14.895 13.274 1.00 34.50 291 TYR A O 1
ATOM 2255 N N . ASP A 1 292 ? -10.433 15.321 11.443 1.00 39.09 292 ASP A N 1
ATOM 2256 C CA . ASP A 1 292 ? -10.027 16.733 11.298 1.00 39.09 292 ASP A CA 1
ATOM 2257 C C . ASP A 1 292 ? -10.224 17.549 12.586 1.00 39.09 292 ASP A C 1
ATOM 2259 O O . ASP A 1 292 ? -9.373 18.356 12.960 1.00 39.09 292 ASP A O 1
ATOM 2263 N N . ARG A 1 293 ? -11.299 17.277 13.334 1.00 43.19 293 ARG A N 1
ATOM 2264 C CA . ARG A 1 293 ? -11.573 17.956 14.611 1.00 43.19 293 ARG A CA 1
ATOM 2265 C C . ARG A 1 293 ? -10.550 17.629 15.700 1.00 43.19 293 ARG A C 1
ATOM 2267 O O . ARG A 1 293 ? -10.213 18.513 16.478 1.00 43.19 293 ARG A O 1
ATOM 2274 N N . GLN A 1 294 ? -10.046 16.396 15.739 1.00 40.56 294 GLN A N 1
ATOM 2275 C CA . GLN A 1 294 ? -9.099 15.919 16.756 1.00 40.56 294 GLN A CA 1
ATOM 2276 C C . GLN A 1 294 ? -7.669 16.375 16.455 1.00 40.56 294 GLN A C 1
ATOM 2278 O O . GLN A 1 294 ? -6.927 16.745 17.361 1.00 40.56 294 GLN A O 1
ATOM 2283 N N . VAL A 1 295 ? -7.301 16.422 15.171 1.00 41.28 295 VAL A N 1
ATOM 2284 C CA . VAL A 1 295 ? -6.000 16.938 14.724 1.00 41.28 295 VAL A CA 1
ATOM 2285 C C . VAL A 1 295 ? -5.906 18.452 14.960 1.00 41.28 295 VAL A C 1
ATOM 2287 O O . VAL A 1 295 ? -4.899 18.921 15.484 1.00 41.28 295 VAL A O 1
ATOM 2290 N N . ARG A 1 296 ? -6.979 19.215 14.695 1.00 44.88 296 ARG A N 1
ATOM 2291 C CA . ARG A 1 296 ? -7.053 20.657 15.015 1.00 44.88 296 ARG A CA 1
ATOM 2292 C C . ARG A 1 296 ? -7.139 20.961 16.511 1.00 44.88 296 ARG A C 1
ATOM 2294 O O . ARG A 1 296 ? -6.890 22.096 16.901 1.00 44.88 296 ARG A O 1
ATOM 2301 N N . ALA A 1 297 ? -7.496 19.977 17.336 1.00 45.59 297 ALA A N 1
ATOM 2302 C CA . ALA A 1 297 ? -7.528 20.151 18.782 1.00 45.59 297 ALA A CA 1
ATOM 2303 C C . ALA A 1 297 ? -6.142 20.163 19.425 1.00 45.59 297 ALA A C 1
ATOM 2305 O O . ALA A 1 297 ? -5.943 20.822 20.438 1.00 45.59 297 ALA A O 1
ATOM 2306 N N . MET A 1 298 ? -5.185 19.460 18.818 1.00 41.38 298 MET A N 1
ATOM 2307 C CA . MET A 1 298 ? -3.839 19.266 19.366 1.00 41.38 298 MET A CA 1
ATOM 2308 C C . MET A 1 298 ? -2.745 19.990 18.562 1.00 41.38 298 MET A C 1
ATOM 2310 O O . MET A 1 298 ? -1.623 20.134 19.051 1.00 41.38 298 MET A O 1
ATOM 2314 N N . LEU A 1 299 ? -3.049 20.470 17.349 1.00 37.91 299 LEU A N 1
ATOM 2315 C CA . LEU A 1 299 ? -2.130 21.249 16.517 1.00 37.91 299 LEU A CA 1
ATOM 2316 C C . LEU A 1 299 ? -2.571 22.719 16.443 1.00 37.91 299 LEU A C 1
ATOM 2318 O O . LEU A 1 299 ? -3.733 22.980 16.121 1.00 37.91 299 LEU A O 1
ATOM 2322 N N . PRO A 1 300 ? -1.665 23.691 16.670 1.00 35.09 300 PRO A N 1
ATOM 2323 C CA . PRO A 1 300 ? -1.954 25.089 16.387 1.00 35.09 300 PRO A CA 1
ATOM 2324 C C . PRO A 1 300 ? -2.284 25.223 14.898 1.00 35.09 300 PRO A C 1
ATOM 2326 O O . PRO A 1 300 ? -1.445 24.955 14.039 1.00 35.09 300 PRO A O 1
ATOM 2329 N N . SER A 1 301 ? -3.509 25.632 14.570 1.00 37.56 301 SER A N 1
ATOM 2330 C CA . SER A 1 301 ? -3.853 25.988 13.197 1.00 37.56 301 SER A CA 1
ATOM 2331 C C . SER A 1 301 ? -3.053 27.232 12.803 1.00 37.56 301 SER A C 1
ATOM 2333 O O . SER A 1 301 ? -3.333 28.331 13.298 1.00 37.56 301 SER A O 1
ATOM 2335 N N . VAL A 1 302 ? -2.065 27.067 11.924 1.00 33.28 302 VAL A N 1
ATOM 2336 C CA . VAL A 1 302 ? -1.462 28.187 11.197 1.00 33.28 302 VAL A CA 1
ATOM 2337 C C . VAL A 1 302 ? -2.586 28.808 10.366 1.00 33.28 302 VAL A C 1
ATOM 2339 O O . VAL A 1 302 ? -3.291 28.110 9.639 1.00 33.28 302 VAL A O 1
ATOM 2342 N N . GLY A 1 303 ? -2.852 30.099 10.576 1.00 31.27 303 GLY A N 1
ATOM 2343 C CA . GLY A 1 303 ? -3.886 30.811 9.824 1.00 31.27 303 GLY A CA 1
ATOM 2344 C C . GLY A 1 303 ? -3.549 30.854 8.328 1.00 31.27 303 GLY A C 1
ATOM 2345 O O . GLY A 1 303 ? -2.377 30.719 7.978 1.00 31.27 303 GLY A O 1
ATOM 2346 N N . PRO A 1 304 ? -4.545 31.047 7.446 1.00 31.56 304 PRO A N 1
ATOM 2347 C CA . PRO A 1 304 ? -4.288 31.166 6.016 1.00 31.56 304 PRO A CA 1
ATOM 2348 C C . PRO A 1 304 ? -3.325 32.330 5.748 1.00 31.56 304 PRO A C 1
ATOM 2350 O O . PRO A 1 304 ? -3.497 33.418 6.307 1.00 31.56 304 PRO A O 1
ATOM 2353 N N . GLU A 1 305 ? -2.316 32.088 4.907 1.00 30.28 305 GLU A N 1
ATOM 2354 C CA . GLU A 1 305 ? -1.412 33.128 4.414 1.00 30.28 305 GLU A CA 1
ATOM 2355 C C . GLU A 1 305 ? -2.200 34.301 3.802 1.00 30.28 305 GLU A C 1
A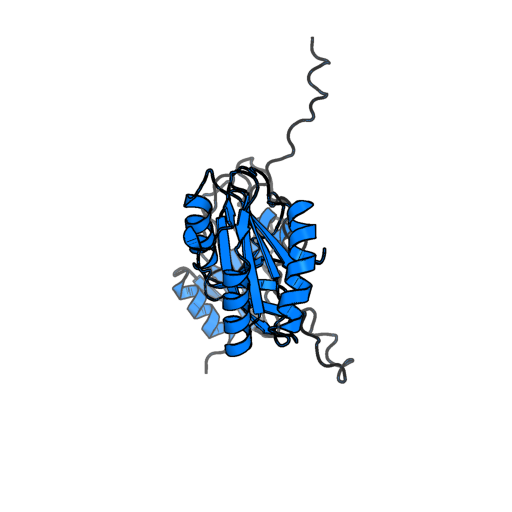TOM 2357 O O . GLU A 1 305 ? -3.256 34.094 3.189 1.00 30.28 305 GLU A O 1
ATOM 2362 N N . PRO A 1 306 ? -1.715 35.547 3.951 1.00 31.42 306 PRO A N 1
ATOM 2363 C CA . PRO A 1 306 ? -2.388 36.707 3.397 1.00 31.42 306 PRO A CA 1
ATOM 2364 C C . PRO A 1 306 ? -2.429 36.629 1.869 1.00 31.42 306 PRO A C 1
ATOM 2366 O O . PRO A 1 306 ? -1.435 36.388 1.185 1.00 31.42 306 PRO A O 1
ATOM 2369 N N . ASN A 1 307 ? -3.628 36.856 1.344 1.00 30.92 307 ASN A N 1
ATOM 2370 C CA . ASN A 1 307 ? -3.946 36.833 -0.072 1.00 30.92 307 ASN A CA 1
ATOM 2371 C C . ASN A 1 307 ? -3.099 37.877 -0.825 1.00 30.92 307 ASN A C 1
ATOM 2373 O O . ASN A 1 3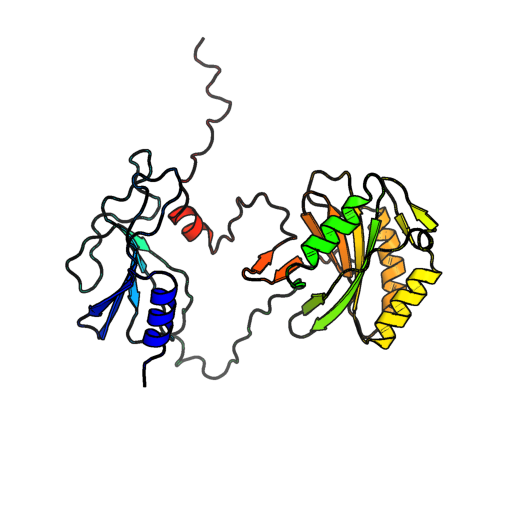07 ? -3.014 39.036 -0.420 1.00 30.92 307 ASN A O 1
ATOM 2377 N N . HIS A 1 308 ? -2.520 37.486 -1.960 1.00 34.88 308 HIS A N 1
ATOM 2378 C CA . HIS A 1 308 ? -1.551 38.252 -2.761 1.00 34.88 308 HIS A CA 1
ATOM 2379 C C . HIS A 1 308 ? -2.117 39.533 -3.432 1.00 34.88 308 HIS A C 1
ATOM 2381 O O . HIS A 1 308 ? -1.529 40.055 -4.380 1.00 34.88 308 HIS A O 1
ATOM 2387 N N . LYS A 1 309 ? -3.268 40.040 -2.970 1.00 35.72 309 LYS A N 1
ATOM 2388 C CA . LYS A 1 309 ? -3.976 41.208 -3.516 1.00 35.72 309 LYS A CA 1
ATOM 2389 C C . LYS A 1 309 ? -3.877 42.482 -2.667 1.00 35.72 309 LYS A C 1
ATOM 2391 O O . LYS A 1 309 ? -4.186 43.541 -3.199 1.00 35.72 309 LYS A O 1
ATOM 2396 N N . ASP A 1 310 ? -3.349 42.427 -1.443 1.00 35.53 310 ASP A N 1
ATOM 2397 C CA . ASP A 1 310 ? -3.279 43.608 -0.557 1.00 35.53 310 ASP A CA 1
ATOM 2398 C C . ASP A 1 310 ? -1.933 44.370 -0.585 1.00 35.53 310 ASP A C 1
ATOM 2400 O O . ASP A 1 310 ? -1.744 45.332 0.153 1.00 35.53 310 ASP A O 1
ATOM 2404 N N . VAL A 1 311 ? -0.995 44.015 -1.474 1.00 38.09 311 VAL A N 1
ATOM 2405 C CA . VAL A 1 311 ? 0.332 44.678 -1.570 1.00 38.09 311 VAL A CA 1
ATOM 2406 C C . VAL A 1 311 ? 0.383 45.802 -2.629 1.00 38.09 311 VAL A C 1
ATOM 2408 O O . VAL A 1 311 ? 1.417 46.436 -2.818 1.00 38.09 311 VAL A O 1
ATOM 2411 N N . LEU A 1 312 ? -0.729 46.132 -3.299 1.00 36.00 312 LEU A N 1
ATOM 2412 C CA . LEU A 1 312 ? -0.755 47.165 -4.357 1.00 36.00 312 LEU A CA 1
ATOM 2413 C C . LEU A 1 312 ? -1.673 48.375 -4.096 1.00 36.00 312 LEU A C 1
ATOM 2415 O O . LEU A 1 312 ? -2.061 49.056 -5.041 1.00 36.00 312 LEU A O 1
ATOM 2419 N N . GLN A 1 313 ? -1.968 48.711 -2.835 1.00 39.50 313 GLN A N 1
ATOM 2420 C CA . GLN A 1 313 ? -2.622 49.991 -2.486 1.00 39.50 313 GLN A CA 1
ATOM 2421 C C . GLN A 1 313 ? -1.940 50.783 -1.357 1.00 39.50 313 GLN A C 1
ATOM 2423 O O . GLN A 1 313 ? -2.566 51.608 -0.698 1.00 39.50 313 GLN A O 1
ATOM 2428 N N . ALA A 1 314 ? -0.633 50.604 -1.173 1.00 42.56 314 ALA A N 1
ATOM 2429 C CA . ALA A 1 314 ? 0.171 51.504 -0.348 1.00 42.56 314 ALA A CA 1
ATOM 2430 C C . ALA A 1 314 ? 1.514 51.813 -1.025 1.00 42.56 314 ALA A C 1
ATOM 2432 O O . ALA A 1 314 ? 2.572 51.361 -0.586 1.00 42.56 314 ALA A O 1
ATOM 2433 N N . ARG A 1 315 ? 1.452 52.571 -2.123 1.00 36.78 315 ARG A N 1
ATOM 2434 C CA . ARG A 1 315 ? 2.530 53.435 -2.614 1.00 36.78 315 ARG A CA 1
ATOM 2435 C C . ARG A 1 315 ? 1.929 54.702 -3.195 1.00 36.78 315 ARG A C 1
ATOM 2437 O O . ARG A 1 315 ? 0.929 54.567 -3.932 1.00 36.78 315 ARG A O 1
#

Organism: NCBI:txid1761772

Secondary structure (DSSP, 8-state):
---HHHHHHHHHHHH-TTEEEEE-TTS-EEEEEEEEEPPTTBSSSEEEEEEEE-TTTTTS---EEEE-TT--BTTSPPPTTPEEEEEPTTSS-EEEEEE--------SSSSSS-TT---------EEEEETTHHHHHHHHHHTTTTS--EEEEEEEEETTTTEEEEEEEEEPPGGGEEEE-SS-EEE-HHHHHHHHHHHHHHT-EEEEEEE-TT--SSP---HHHHHHHHHHHHHHHHHSTTS--EEEEEETTEEEEEETTSS-EE-EEEESSSEEES---S-S----TTTHHHHHHHS--PPPPPPTTTTSS--

Nearest PDB structures (foldseek):
  5m5q-assembly1_A  TM=5.878E-01  e=2.785E-06  Homo sapiens
  8amz-assembly1_V  TM=6.549E-01  e=2.049E-05  Spinacia oleracea
  9e8q-assembly1_c  TM=6.156E-01  e=3.985E-05  Homo sapiens
  8tyy-assembly1_B  TM=6.288E-01  e=9.873E-05  Ensifer aridi
  8ppl-assembly1_I8  TM=5.668E-01  e=5.704E-04  Homo sapiens

Foldseek 3Di:
DDDPVVVVLVVVCVVQVQWDWDQFPQRKIKIKGPWDAADAFKPDRTWIKIWTHHPPPPLDGTFKIFIALCIDTVVRHRFPQWDHQDADPRDNDGGGMHGGPPPDDPDDPCPVPPPPDDDDPQQQAFEEEEPPQVVCQQCVQLVPPQKKWKWKWWWDADPSSNYTYTHHIHTDDPVQWPDMDNADTHGDVVVLLVSLQVCQVVLTAMEMEMENAPPPAEDDDDPVQLVVQLVSLVVSCVSNVSYQYKYKYHYPHFIWMARGNDPHTGFYWYDDPDIDTGNDRDPVPPDPPVCPSVCSRRDPPDDDDDDPPPPPPDD